Protein AF-A0A9N9NX84-F1 (afdb_monomer_lite)

pLDDT: mean 78.84, std 23.86, range [24.61, 98.38]

Radius of gyration: 27.68 Å; chains: 1; bounding box: 66×65×91 Å

Structure (mmCIF, N/CA/C/O backbone):
data_AF-A0A9N9NX84-F1
#
_entry.id   AF-A0A9N9NX84-F1
#
loop_
_atom_site.group_PDB
_atom_site.id
_atom_site.type_symbol
_atom_site.label_atom_id
_atom_site.label_alt_id
_atom_site.label_comp_id
_atom_site.label_asym_id
_atom_site.label_entity_id
_atom_site.label_seq_id
_atom_site.pdbx_PDB_ins_code
_atom_site.Cartn_x
_atom_site.Cartn_y
_atom_site.Cartn_z
_atom_site.occupancy
_atom_site.B_iso_or_equiv
_atom_site.auth_seq_id
_atom_site.auth_comp_id
_atom_site.auth_asym_id
_atom_site.auth_atom_id
_atom_site.pdbx_PDB_model_num
ATOM 1 N N . ALA A 1 1 ? 20.056 -9.128 -6.557 1.00 86.44 1 ALA A N 1
ATOM 2 C CA . ALA A 1 1 ? 18.909 -9.216 -7.488 1.00 86.44 1 ALA A CA 1
ATOM 3 C C . ALA A 1 1 ? 18.745 -10.614 -8.093 1.00 86.44 1 ALA A C 1
ATOM 5 O O . ALA A 1 1 ? 17.768 -11.266 -7.761 1.00 86.44 1 ALA A O 1
ATOM 6 N N . ALA A 1 2 ? 19.692 -11.119 -8.899 1.00 92.56 2 ALA A N 1
ATOM 7 C CA . ALA A 1 2 ? 19.550 -12.409 -9.598 1.00 92.56 2 ALA A CA 1
ATOM 8 C C . ALA A 1 2 ? 19.193 -13.601 -8.683 1.00 92.56 2 ALA A C 1
ATOM 10 O O . ALA A 1 2 ? 18.256 -14.333 -8.976 1.00 92.56 2 ALA A O 1
ATOM 11 N N . PHE A 1 3 ? 19.868 -13.748 -7.535 1.00 92.56 3 PHE A N 1
ATOM 12 C CA . PHE A 1 3 ? 19.561 -14.810 -6.566 1.00 92.56 3 PHE A CA 1
ATOM 13 C C . PHE A 1 3 ? 18.139 -14.709 -5.985 1.00 92.56 3 PHE A C 1
ATOM 15 O O . PHE A 1 3 ? 17.444 -15.715 -5.911 1.00 92.56 3 PHE A O 1
ATOM 22 N N . ARG A 1 4 ? 17.674 -13.497 -5.627 1.00 89.44 4 ARG A N 1
ATOM 23 C CA . ARG A 1 4 ? 16.287 -13.269 -5.171 1.00 89.44 4 ARG A CA 1
ATOM 24 C C . ARG A 1 4 ? 15.291 -13.608 -6.281 1.00 89.44 4 ARG A C 1
ATOM 26 O O . ARG A 1 4 ? 14.306 -14.276 -6.012 1.00 89.44 4 ARG A O 1
ATOM 33 N N . GLY A 1 5 ? 15.579 -13.217 -7.524 1.00 91.19 5 GLY A N 1
ATOM 34 C CA . GLY A 1 5 ? 14.756 -13.575 -8.682 1.00 91.19 5 GLY A CA 1
ATOM 35 C C . GLY A 1 5 ? 14.657 -15.088 -8.899 1.00 91.19 5 GLY A C 1
ATOM 36 O O . GLY A 1 5 ? 13.569 -15.600 -9.136 1.00 91.19 5 GLY A O 1
ATOM 37 N N . ALA A 1 6 ? 15.767 -15.817 -8.748 1.00 92.88 6 ALA A N 1
ATOM 38 C CA . ALA A 1 6 ? 15.764 -17.278 -8.796 1.00 92.88 6 ALA A CA 1
ATOM 39 C C . ALA A 1 6 ? 14.965 -17.894 -7.635 1.00 92.88 6 ALA A C 1
ATOM 41 O O . ALA A 1 6 ? 14.232 -18.846 -7.862 1.00 92.88 6 ALA A O 1
ATOM 42 N N . ALA A 1 7 ? 15.056 -17.327 -6.425 1.00 90.12 7 ALA A N 1
ATOM 43 C CA . ALA A 1 7 ? 14.296 -17.781 -5.257 1.00 90.12 7 ALA A CA 1
ATOM 44 C C . ALA A 1 7 ? 12.776 -17.575 -5.393 1.00 90.12 7 ALA A C 1
ATOM 46 O O . ALA A 1 7 ? 12.007 -18.381 -4.884 1.00 90.12 7 ALA A O 1
ATOM 47 N N . LEU A 1 8 ? 12.342 -16.515 -6.083 1.00 88.75 8 LEU A N 1
ATOM 48 C CA . LEU A 1 8 ? 10.926 -16.243 -6.364 1.00 88.75 8 LEU A CA 1
ATOM 49 C C . LEU A 1 8 ? 10.366 -17.104 -7.511 1.00 88.75 8 LEU A C 1
ATOM 51 O O . LEU A 1 8 ? 9.153 -17.204 -7.676 1.00 88.75 8 LEU A O 1
ATOM 55 N N . SER A 1 9 ? 11.232 -17.705 -8.329 1.00 91.81 9 SER A N 1
ATOM 56 C CA . SER A 1 9 ? 10.828 -18.524 -9.469 1.00 91.81 9 SER A CA 1
ATOM 57 C C . SER A 1 9 ? 10.602 -19.976 -9.060 1.00 91.81 9 SER A C 1
ATOM 59 O O . SER A 1 9 ? 11.475 -20.615 -8.483 1.00 91.81 9 SER A O 1
ATOM 61 N N . HIS A 1 10 ? 9.475 -20.555 -9.477 1.00 91.62 10 HIS A N 1
ATOM 62 C CA . HIS A 1 10 ? 9.193 -21.982 -9.278 1.00 91.62 10 HIS A CA 1
ATOM 63 C C . HIS A 1 10 ? 10.080 -22.924 -10.117 1.00 91.62 10 HIS A C 1
ATOM 65 O O . HIS A 1 10 ? 10.003 -24.138 -9.955 1.00 91.62 10 HIS A O 1
ATOM 71 N N . GLN A 1 11 ? 10.911 -22.395 -11.024 1.00 94.88 11 GLN A N 1
ATOM 72 C CA . GLN A 1 11 ? 11.761 -23.196 -11.917 1.00 94.88 11 GLN A CA 1
ATOM 73 C C . GLN A 1 11 ? 13.140 -23.526 -11.328 1.00 94.88 11 GLN A C 1
ATOM 75 O O . GLN A 1 11 ? 13.829 -24.402 -11.845 1.00 94.88 11 GLN A O 1
ATOM 80 N N . PHE A 1 12 ? 13.563 -22.838 -10.265 1.00 93.75 12 PHE A N 1
ATOM 81 C CA . PHE A 1 12 ? 14.883 -23.018 -9.667 1.00 93.75 12 PHE A CA 1
ATOM 82 C C . PHE A 1 12 ? 14.758 -23.437 -8.204 1.00 93.75 12 PHE A C 1
ATOM 84 O O . PHE A 1 12 ? 13.954 -22.894 -7.454 1.00 93.75 12 PHE A O 1
ATOM 91 N N . LYS A 1 13 ? 15.608 -24.372 -7.771 1.00 93.25 13 LYS A N 1
ATOM 92 C CA . LYS A 1 13 ? 15.788 -24.692 -6.353 1.00 93.25 13 LYS A CA 1
ATOM 93 C C . LYS A 1 13 ? 17.103 -24.087 -5.883 1.00 93.25 13 LYS A C 1
ATOM 95 O O . LYS A 1 13 ? 18.174 -24.560 -6.253 1.00 93.25 13 LYS A O 1
ATOM 100 N N . VAL A 1 14 ? 17.019 -23.032 -5.082 1.00 93.25 14 VAL A N 1
ATOM 101 C CA . VAL A 1 14 ? 18.180 -22.355 -4.489 1.00 93.25 14 VAL A CA 1
ATOM 102 C C . VAL A 1 14 ? 18.234 -22.606 -2.986 1.00 93.25 14 VAL A C 1
ATOM 104 O O . VAL A 1 14 ? 17.255 -23.035 -2.378 1.00 93.25 14 VAL A O 1
ATOM 107 N N . LYS A 1 15 ? 19.392 -22.353 -2.371 1.00 93.38 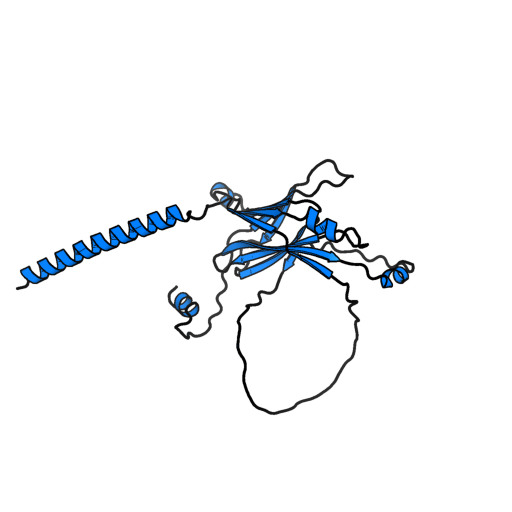15 LYS A N 1
ATOM 108 C CA . LYS A 1 15 ? 19.514 -22.387 -0.910 1.00 93.38 15 LYS A CA 1
ATOM 109 C C . LYS A 1 15 ? 18.615 -21.308 -0.300 1.00 93.38 15 LYS A C 1
ATOM 111 O O . LYS A 1 15 ? 18.643 -20.168 -0.750 1.00 93.38 15 LYS A O 1
ATOM 116 N N . GLU A 1 16 ? 17.853 -21.649 0.731 1.00 87.31 16 GLU A N 1
ATOM 117 C CA . GLU A 1 16 ? 17.013 -20.667 1.413 1.00 87.31 16 GLU A CA 1
ATOM 118 C C . GLU A 1 16 ? 17.891 -19.647 2.154 1.00 87.31 16 GLU A C 1
ATOM 120 O O . GLU A 1 16 ? 18.744 -20.009 2.969 1.00 87.31 16 GLU A O 1
ATOM 125 N N . ILE A 1 17 ? 17.696 -18.365 1.845 1.00 88.31 17 ILE A N 1
ATOM 126 C CA . ILE A 1 17 ? 18.322 -17.243 2.545 1.00 88.31 17 ILE A CA 1
ATOM 127 C C . ILE A 1 17 ? 17.199 -16.301 2.967 1.00 88.31 17 ILE A C 1
ATOM 129 O O . ILE A 1 17 ? 16.499 -15.748 2.119 1.00 88.31 17 ILE A O 1
ATOM 133 N N . LYS A 1 18 ? 17.042 -16.112 4.279 1.00 84.81 18 LYS A N 1
ATOM 134 C CA . LYS A 1 18 ? 16.064 -15.181 4.847 1.00 84.81 18 LYS A CA 1
ATOM 135 C C . LYS A 1 18 ? 16.678 -13.789 4.892 1.00 84.81 18 LYS A C 1
ATOM 137 O O . LYS A 1 18 ? 17.594 -13.541 5.671 1.00 84.81 18 LYS A O 1
ATOM 142 N N . ILE A 1 19 ? 16.186 -12.903 4.035 1.00 84.69 19 ILE A N 1
ATOM 143 C CA . ILE A 1 19 ? 16.549 -11.485 4.002 1.00 84.69 19 ILE A CA 1
ATOM 144 C C . ILE A 1 19 ? 15.297 -10.718 4.408 1.00 84.69 19 ILE A C 1
ATOM 146 O O . ILE A 1 19 ? 14.228 -10.991 3.873 1.00 84.69 19 ILE A O 1
ATOM 150 N N . LYS A 1 20 ? 15.429 -9.787 5.354 1.00 87.06 20 LYS A N 1
ATOM 151 C CA . LYS A 1 20 ? 14.367 -8.846 5.712 1.00 87.06 20 LYS A CA 1
ATOM 152 C C . LYS A 1 20 ? 14.873 -7.435 5.494 1.00 87.06 20 LYS A C 1
ATOM 154 O O . LYS A 1 20 ? 15.959 -7.103 5.963 1.00 87.06 20 LYS A O 1
ATOM 159 N N . ASP A 1 21 ? 14.082 -6.650 4.782 1.00 94.00 21 ASP A N 1
ATOM 160 C CA . ASP A 1 21 ? 14.328 -5.228 4.577 1.00 94.00 21 ASP A CA 1
ATOM 161 C C . ASP A 1 21 ? 13.554 -4.387 5.609 1.00 94.00 21 ASP A C 1
ATOM 163 O O . ASP A 1 21 ? 12.811 -4.922 6.443 1.00 94.00 21 ASP A O 1
ATOM 167 N N . ILE A 1 22 ? 13.719 -3.070 5.553 1.00 95.88 22 ILE A N 1
ATOM 168 C CA . ILE A 1 22 ? 13.084 -2.108 6.456 1.00 95.88 22 ILE A CA 1
ATOM 169 C C . ILE A 1 22 ? 12.448 -0.945 5.685 1.00 95.88 22 ILE A C 1
ATOM 171 O O . ILE A 1 22 ? 12.913 -0.563 4.615 1.00 95.88 22 ILE A O 1
ATOM 175 N N . THR A 1 23 ? 11.401 -0.336 6.247 1.00 94.75 23 THR A N 1
ATOM 176 C CA . THR A 1 23 ? 10.906 0.967 5.773 1.00 94.75 23 THR A CA 1
ATOM 177 C C . THR A 1 23 ? 11.739 2.096 6.384 1.00 94.75 23 THR A C 1
ATOM 179 O O . THR A 1 23 ? 11.874 2.144 7.606 1.00 94.75 23 THR A O 1
ATOM 182 N N . PRO A 1 24 ? 12.288 3.031 5.593 1.00 93.50 24 PRO A N 1
ATOM 183 C CA . PRO A 1 24 ? 13.130 4.103 6.120 1.00 93.50 24 PRO A CA 1
ATOM 184 C C . PRO A 1 24 ? 12.345 5.202 6.841 1.00 93.50 24 PRO A C 1
ATOM 186 O O . PRO A 1 24 ? 12.951 5.976 7.567 1.00 93.50 24 PRO A O 1
ATOM 189 N N . TYR A 1 25 ? 11.025 5.295 6.651 1.00 95.25 25 TYR A N 1
ATOM 190 C CA . TYR A 1 25 ? 10.204 6.373 7.208 1.00 95.25 25 TYR A CA 1
ATOM 191 C C . TYR A 1 25 ? 8.994 5.835 7.980 1.00 95.25 25 TYR A C 1
ATOM 193 O O . TYR A 1 25 ? 8.496 4.752 7.641 1.00 95.25 25 TYR A O 1
ATOM 201 N N . PRO A 1 26 ? 8.496 6.575 8.991 1.00 95.94 26 PRO A N 1
ATOM 202 C CA . PRO A 1 26 ? 7.302 6.189 9.723 1.00 95.94 26 PRO A CA 1
ATOM 203 C C . PRO A 1 26 ? 6.050 6.334 8.857 1.00 95.94 26 PRO A C 1
ATOM 205 O O . PRO A 1 26 ? 5.919 7.264 8.058 1.00 95.94 26 PRO A O 1
ATOM 208 N N . ILE A 1 27 ? 5.102 5.428 9.067 1.00 96.94 27 ILE A N 1
ATOM 209 C CA . ILE A 1 27 ? 3.798 5.424 8.407 1.00 96.94 27 ILE A CA 1
ATOM 210 C C . ILE A 1 27 ? 2.725 5.484 9.486 1.00 96.94 27 ILE A C 1
ATOM 212 O O . ILE A 1 27 ? 2.724 4.690 10.428 1.00 96.94 27 ILE A O 1
ATOM 216 N N . GLU A 1 28 ? 1.789 6.406 9.322 1.00 96.88 28 GLU A N 1
ATOM 217 C CA . GLU A 1 28 ? 0.707 6.691 10.251 1.00 96.88 28 GLU A CA 1
ATOM 218 C C . GLU A 1 28 ? -0.655 6.442 9.612 1.00 96.88 28 GLU A C 1
ATOM 220 O O . GLU A 1 28 ? -0.841 6.605 8.404 1.00 96.88 28 GLU A O 1
ATOM 225 N N . VAL A 1 29 ? -1.629 6.112 10.455 1.00 97.50 29 VAL A N 1
ATOM 226 C CA . VAL A 1 29 ? -3.049 6.146 10.117 1.00 97.50 29 VAL A CA 1
ATOM 227 C C . VAL A 1 29 ? -3.646 7.452 10.621 1.00 97.50 29 VAL A C 1
ATOM 229 O O . VAL A 1 29 ? -3.583 7.750 11.813 1.00 97.50 29 VAL A O 1
ATOM 232 N N . SER A 1 30 ? -4.257 8.206 9.714 1.00 96.88 30 SER A N 1
ATOM 233 C CA . SER A 1 30 ? -4.972 9.451 9.976 1.00 96.88 30 SER A CA 1
ATOM 234 C C . SER A 1 30 ? -6.463 9.231 9.753 1.00 96.88 30 SER A C 1
ATOM 236 O O . SER A 1 30 ? -6.871 8.935 8.632 1.00 96.88 30 SER A O 1
ATOM 238 N N . TYR A 1 31 ? -7.288 9.375 10.786 1.00 95.62 31 TYR A N 1
ATOM 239 C CA . TYR A 1 31 ? -8.738 9.188 10.675 1.00 95.62 31 TYR A CA 1
ATOM 240 C C . TYR A 1 31 ? -9.506 10.130 11.595 1.00 95.62 31 TYR A C 1
ATOM 242 O O . TYR A 1 31 ? -8.993 10.609 12.608 1.00 95.62 31 TYR A O 1
ATOM 250 N N . VAL A 1 32 ? -10.751 10.400 11.226 1.00 93.62 32 VAL A N 1
ATOM 251 C CA . VAL A 1 32 ? -11.656 11.262 11.981 1.00 93.62 32 VAL A CA 1
ATOM 252 C C . VAL A 1 32 ? -12.545 10.388 12.858 1.00 93.62 32 VAL A C 1
ATOM 254 O O . VAL A 1 32 ? -13.154 9.452 12.350 1.00 93.62 32 VAL A O 1
ATOM 257 N N . SER A 1 33 ? -12.626 10.668 14.160 1.00 88.00 33 SER A N 1
ATOM 258 C CA . SER A 1 33 ? -13.535 9.936 15.043 1.00 88.00 33 SER A CA 1
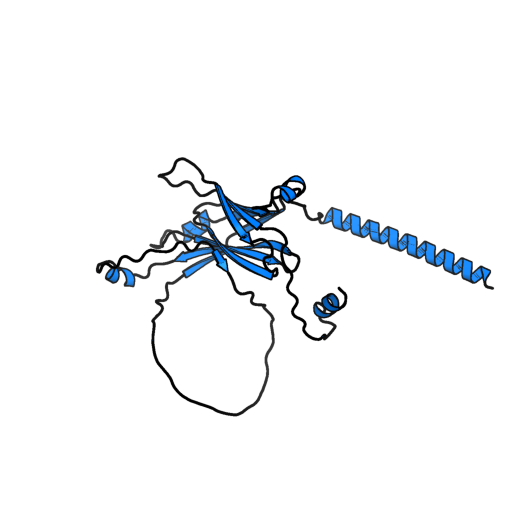ATOM 259 C C . SER A 1 33 ? -14.988 10.288 14.781 1.00 88.00 33 SER A C 1
ATOM 261 O O . SER A 1 33 ? -15.316 11.437 14.488 1.00 88.00 33 SER A O 1
ATOM 263 N N . GLU A 1 34 ? -15.859 9.311 14.998 1.00 81.81 34 GLU A N 1
ATOM 264 C CA . GLU A 1 34 ? -17.299 9.532 15.014 1.00 81.81 34 GLU A CA 1
ATOM 265 C C . GLU A 1 34 ? -17.694 10.498 16.153 1.00 81.81 34 GLU A C 1
ATOM 267 O O . GLU A 1 34 ? -17.157 10.378 17.266 1.00 81.81 34 GLU A O 1
ATOM 272 N N . PRO A 1 35 ? -18.591 11.469 15.897 1.00 73.88 35 PRO A N 1
ATOM 273 C CA . PRO A 1 35 ? -19.049 12.404 16.915 1.00 73.88 35 PRO A CA 1
ATOM 274 C C . PRO A 1 35 ? -19.782 11.641 18.017 1.00 73.88 35 PRO A C 1
ATOM 276 O O . PRO A 1 35 ? -20.691 10.852 17.758 1.00 73.88 35 PRO A O 1
ATOM 279 N N . LYS A 1 36 ? -19.386 11.869 19.270 1.00 70.69 36 LYS A N 1
ATOM 280 C CA . LYS A 1 36 ? -20.150 11.387 20.423 1.00 70.69 36 LYS A CA 1
ATOM 281 C C . LYS A 1 36 ? -21.204 12.428 20.763 1.00 70.69 36 LYS A C 1
ATOM 283 O O . LYS A 1 36 ? -20.902 13.613 20.751 1.00 70.69 36 LYS A O 1
ATOM 288 N N . GLU A 1 37 ? -22.387 11.983 21.181 1.00 61.66 37 GLU A N 1
ATOM 289 C CA . GLU A 1 37 ? -23.500 12.843 21.628 1.00 61.66 37 GLU A CA 1
ATOM 290 C C . GLU A 1 37 ? -23.122 13.853 22.737 1.00 61.66 37 GLU A C 1
ATOM 292 O O . GLU A 1 37 ? -23.901 14.745 23.051 1.00 61.66 37 GLU A O 1
ATOM 297 N N . SER A 1 38 ? -21.943 13.710 23.352 1.00 58.84 38 SER A N 1
ATOM 298 C CA . SER A 1 38 ? -21.464 14.499 24.493 1.00 58.84 38 SER A CA 1
ATOM 299 C C . SER A 1 38 ? -20.275 15.425 24.186 1.00 58.84 38 SER A C 1
ATOM 301 O O . SER A 1 38 ? -19.842 16.133 25.091 1.00 58.84 38 SER A O 1
ATOM 303 N N . GLU A 1 39 ? -19.702 15.401 22.976 1.00 59.94 39 GLU A N 1
ATOM 304 C CA . GLU A 1 39 ? -18.504 16.183 22.619 1.00 59.94 39 GLU A CA 1
ATOM 305 C C . GLU A 1 39 ? -18.757 17.048 21.373 1.00 59.94 39 GLU A C 1
ATOM 307 O O . GLU A 1 39 ? -19.231 16.559 20.347 1.00 59.94 39 GLU A O 1
ATOM 312 N N . ASP A 1 40 ? -18.403 18.336 21.454 1.00 50.91 40 ASP A N 1
ATOM 313 C CA . ASP A 1 40 ? -18.455 19.265 20.324 1.00 50.91 40 ASP A CA 1
ATOM 314 C C . ASP A 1 40 ? -17.348 18.937 19.310 1.00 50.91 40 ASP A C 1
ATOM 316 O O . ASP A 1 40 ? -16.197 19.363 19.432 1.00 50.91 40 ASP A O 1
ATOM 320 N N . GLY A 1 41 ? -17.721 18.190 18.273 1.00 65.19 41 GLY A N 1
ATOM 321 C CA . GLY A 1 41 ? -16.969 18.088 17.027 1.00 65.19 41 GLY A CA 1
ATOM 322 C C . GLY A 1 41 ? -16.172 16.801 16.813 1.00 65.19 41 GLY A C 1
ATOM 323 O O . GLY A 1 41 ? -15.904 15.998 17.704 1.00 65.19 41 GLY A O 1
ATOM 324 N N . ASN A 1 42 ? -15.786 16.617 15.554 1.00 77.75 42 ASN A N 1
ATOM 325 C CA . ASN A 1 42 ? -15.031 15.470 15.078 1.00 77.75 42 ASN A CA 1
ATOM 326 C C . ASN A 1 42 ? -13.534 15.636 15.396 1.00 77.75 42 ASN A C 1
ATOM 328 O O . ASN A 1 42 ? -12.903 16.588 14.931 1.00 77.75 42 ASN A O 1
ATOM 332 N N . LYS A 1 43 ? -12.934 14.700 16.142 1.00 88.44 43 LYS A N 1
ATOM 333 C CA . LYS A 1 43 ? -11.501 14.731 16.469 1.00 88.44 43 LYS A CA 1
ATOM 334 C C . LYS A 1 43 ? -10.681 13.962 15.434 1.00 88.44 43 LYS A C 1
ATOM 336 O O . LYS A 1 43 ? -10.987 12.819 15.105 1.00 88.44 43 LYS A O 1
ATOM 341 N N . LEU A 1 44 ? -9.606 14.579 14.945 1.00 91.81 44 LEU A N 1
ATOM 342 C CA . LEU A 1 44 ? -8.633 13.925 14.071 1.00 91.81 44 LEU A CA 1
ATOM 343 C C . LEU A 1 44 ? -7.606 13.154 14.909 1.00 91.81 44 LEU A C 1
ATOM 345 O O . LEU A 1 44 ? -6.974 13.717 15.805 1.00 91.81 44 LEU A O 1
ATOM 349 N N . TYR A 1 45 ? -7.422 11.876 14.595 1.00 93.69 45 TYR A N 1
ATOM 350 C CA . TYR A 1 45 ? -6.434 10.999 15.210 1.00 93.69 45 TYR A CA 1
ATOM 351 C C . TYR A 1 45 ? -5.340 10.662 14.205 1.00 93.69 45 TYR A C 1
ATOM 353 O O . TYR A 1 45 ? -5.636 10.257 13.085 1.00 93.69 45 TYR A O 1
ATOM 361 N N . ASN A 1 46 ? -4.085 10.794 14.635 1.00 95.62 46 ASN A N 1
ATOM 362 C CA . ASN A 1 46 ? -2.909 10.319 13.912 1.00 95.62 46 ASN A CA 1
ATOM 363 C C . ASN A 1 46 ? -2.224 9.271 14.785 1.00 95.62 46 ASN A C 1
ATOM 365 O O . ASN A 1 46 ? -1.858 9.561 15.925 1.00 95.62 46 ASN A O 1
ATOM 369 N N . ILE A 1 47 ? -2.113 8.047 14.282 1.00 95.62 47 ILE A N 1
ATOM 370 C CA . ILE A 1 47 ? -1.566 6.915 15.026 1.00 95.62 47 ILE A CA 1
ATOM 371 C C . ILE A 1 47 ? -0.442 6.301 14.205 1.00 95.62 47 ILE A C 1
ATOM 373 O O . ILE A 1 47 ? -0.671 5.854 13.083 1.00 95.62 47 ILE A O 1
ATOM 377 N N . ILE A 1 48 ? 0.766 6.254 14.769 1.00 95.88 48 ILE A N 1
ATOM 378 C CA . ILE A 1 48 ? 1.910 5.616 14.115 1.00 95.88 48 ILE A CA 1
ATOM 379 C C . ILE A 1 48 ? 1.640 4.115 14.009 1.00 95.88 48 ILE A C 1
ATOM 381 O O . ILE A 1 48 ? 1.466 3.417 15.009 1.00 95.88 48 ILE A O 1
ATOM 385 N N . LEU A 1 49 ? 1.600 3.628 12.774 1.00 95.56 49 LEU A N 1
ATOM 386 C CA . LEU A 1 49 ? 1.370 2.232 12.452 1.00 95.56 49 LEU A CA 1
ATOM 387 C C . LEU A 1 49 ? 2.707 1.502 12.346 1.00 95.56 49 LEU A C 1
ATOM 389 O O . LEU A 1 49 ? 2.951 0.540 13.072 1.00 95.56 49 LEU A O 1
ATOM 393 N N . PHE A 1 50 ? 3.599 2.000 11.494 1.00 95.88 50 PHE A N 1
ATOM 394 C CA . PHE A 1 50 ? 4.959 1.499 11.335 1.00 95.88 50 PHE A CA 1
ATOM 395 C C . PHE A 1 50 ? 5.930 2.605 11.744 1.00 95.88 50 PHE A C 1
ATOM 397 O O . PHE A 1 50 ? 5.855 3.714 11.224 1.00 95.88 50 PHE A O 1
ATOM 404 N N . ASN A 1 51 ? 6.821 2.311 12.689 1.00 95.56 51 ASN A N 1
ATOM 405 C CA . ASN A 1 51 ? 7.886 3.231 13.083 1.00 95.56 51 ASN A CA 1
ATOM 406 C C . ASN A 1 51 ? 8.950 3.324 11.981 1.00 95.56 51 ASN A C 1
ATOM 408 O O . ASN A 1 51 ? 9.027 2.453 11.107 1.00 95.56 51 ASN A O 1
ATOM 412 N N . GLU A 1 52 ? 9.813 4.333 12.072 1.00 94.38 52 GLU A N 1
ATOM 413 C CA . GLU A 1 52 ? 11.055 4.383 11.298 1.00 94.38 52 GLU A CA 1
ATOM 414 C C . GLU A 1 52 ? 11.834 3.064 11.454 1.00 94.38 52 GLU A C 1
ATOM 416 O O . GLU A 1 52 ? 11.906 2.501 12.550 1.00 94.38 52 GLU A O 1
ATOM 421 N N . TYR A 1 53 ? 12.370 2.543 10.351 1.00 95.19 53 TYR A N 1
ATOM 422 C CA . TYR A 1 53 ? 13.117 1.280 10.286 1.00 95.19 53 TYR A CA 1
ATOM 423 C C . TYR A 1 53 ? 12.326 0.021 10.670 1.00 95.19 53 TYR A C 1
ATOM 425 O O . TYR A 1 53 ? 12.915 -1.014 10.988 1.00 95.19 53 TYR A O 1
ATOM 433 N N . SER A 1 54 ? 10.990 0.062 10.612 1.00 95.06 54 SER A N 1
ATOM 434 C CA . SER A 1 54 ? 10.176 -1.148 10.795 1.00 95.06 54 SER A CA 1
ATOM 435 C C . SER A 1 54 ? 10.466 -2.172 9.698 1.00 95.06 54 SER A C 1
ATOM 437 O O . SER A 1 54 ? 10.600 -1.813 8.531 1.00 95.06 54 SER A O 1
ATOM 439 N N . ALA A 1 55 ? 10.507 -3.455 10.055 1.00 95.19 55 ALA A N 1
ATOM 440 C CA . ALA A 1 55 ? 10.685 -4.522 9.076 1.00 95.19 55 ALA A CA 1
ATOM 441 C C . ALA A 1 55 ? 9.522 -4.562 8.069 1.00 95.19 55 ALA A C 1
ATOM 443 O O . ALA A 1 55 ? 8.346 -4.472 8.453 1.00 95.19 55 ALA A O 1
ATOM 444 N N . VAL A 1 56 ? 9.857 -4.741 6.790 1.00 94.81 56 VAL A N 1
ATOM 445 C CA . VAL A 1 56 ? 8.872 -5.036 5.739 1.00 94.81 56 VAL A CA 1
ATOM 446 C C . VAL A 1 56 ? 8.256 -6.427 5.943 1.00 94.81 56 VAL A C 1
ATOM 448 O O . VAL A 1 56 ? 8.677 -7.179 6.824 1.00 94.81 56 VAL A O 1
ATOM 451 N N . GLU A 1 57 ? 7.230 -6.764 5.158 1.00 94.19 57 GLU A N 1
ATOM 452 C CA . GLU A 1 57 ? 6.435 -8.000 5.317 1.00 94.19 57 GLU A CA 1
ATOM 453 C C . GLU A 1 57 ? 5.711 -8.106 6.671 1.00 94.19 57 GLU A C 1
ATOM 455 O O . GLU A 1 57 ? 5.478 -9.193 7.203 1.00 94.19 57 GLU A O 1
ATOM 460 N N . SER A 1 58 ? 5.326 -6.970 7.247 1.00 94.75 58 SER A N 1
ATOM 461 C CA . SER A 1 58 ? 4.631 -6.907 8.531 1.00 94.75 58 SER A CA 1
ATOM 462 C C . SER A 1 58 ? 3.148 -6.568 8.361 1.00 94.75 58 SER A C 1
ATOM 464 O O . SER A 1 58 ? 2.735 -5.876 7.427 1.00 94.75 58 SER A O 1
ATOM 466 N N . ARG A 1 59 ? 2.312 -7.089 9.267 1.00 95.62 59 ARG A N 1
ATOM 467 C CA . ARG A 1 59 ? 0.868 -6.822 9.310 1.00 95.62 59 ARG A CA 1
ATOM 468 C C . ARG A 1 59 ? 0.466 -6.295 10.679 1.00 95.62 59 ARG A C 1
ATOM 470 O O . ARG A 1 59 ? 0.912 -6.805 11.708 1.00 95.62 59 ARG A O 1
ATOM 477 N N . LYS A 1 60 ? -0.423 -5.308 10.685 1.00 95.56 60 LYS A N 1
ATOM 478 C CA . LYS A 1 60 ? -1.001 -4.725 11.893 1.00 95.56 60 LYS A CA 1
ATOM 479 C C . LYS A 1 60 ? -2.511 -4.695 11.793 1.00 95.56 60 LYS A C 1
ATOM 481 O O . LYS A 1 60 ? -3.065 -4.303 10.773 1.00 95.56 60 LYS A O 1
ATOM 486 N N . LEU A 1 61 ? -3.163 -5.111 12.867 1.00 96.31 61 LEU A N 1
ATOM 487 C CA . LEU A 1 61 ? -4.607 -5.076 13.001 1.00 96.31 61 LEU A CA 1
ATOM 488 C C . LEU A 1 61 ? -4.989 -3.830 13.787 1.00 96.31 61 LEU A C 1
ATOM 490 O O . LEU A 1 61 ? -4.640 -3.704 14.965 1.00 96.31 61 LEU A O 1
ATOM 494 N N . MET A 1 62 ? -5.711 -2.926 13.136 1.00 95.06 62 MET A N 1
ATOM 495 C CA . MET A 1 62 ? -6.214 -1.701 13.745 1.00 95.06 62 MET A CA 1
ATOM 496 C C . MET A 1 62 ? -7.717 -1.820 13.977 1.00 95.06 62 MET A C 1
ATOM 498 O O . MET A 1 62 ? -8.440 -2.323 13.121 1.00 95.06 62 MET A O 1
ATOM 502 N N . SER A 1 63 ? -8.189 -1.391 15.148 1.00 94.56 63 SER A N 1
ATOM 503 C CA . SER A 1 63 ? -9.612 -1.444 15.504 1.00 94.56 63 SER A CA 1
ATOM 504 C C . SER A 1 63 ? -10.214 -0.044 15.554 1.00 94.56 63 SER A C 1
ATOM 506 O O . SER A 1 63 ? -9.775 0.797 16.334 1.00 94.56 63 SER A O 1
ATOM 508 N N . PHE A 1 64 ? -11.262 0.181 14.772 1.00 93.00 64 PHE A N 1
ATOM 509 C CA . PHE A 1 64 ? -12.020 1.422 14.707 1.00 93.00 64 PHE A CA 1
ATOM 510 C C . PHE A 1 64 ? -13.365 1.252 15.417 1.00 93.00 64 PHE A C 1
ATOM 512 O O . PHE A 1 64 ? -14.073 0.259 15.233 1.00 93.00 64 PHE A O 1
ATOM 519 N N . LYS A 1 65 ? -13.716 2.236 16.247 1.00 89.69 65 LYS A N 1
ATOM 520 C CA . LYS A 1 65 ? -15.007 2.321 16.941 1.00 89.69 65 LYS A CA 1
ATOM 521 C C . LYS A 1 65 ? -15.913 3.257 16.136 1.00 89.69 65 LYS A C 1
ATOM 523 O O . LYS A 1 65 ? -16.059 4.412 16.513 1.00 89.69 65 LYS A O 1
ATOM 528 N N . HIS A 1 66 ? -16.417 2.762 15.009 1.00 89.50 66 HIS A N 1
ATOM 529 C CA . HIS A 1 66 ? -17.328 3.480 14.115 1.00 89.50 66 HIS A CA 1
ATOM 530 C C . HIS A 1 66 ? -18.636 2.704 13.954 1.00 89.50 66 HIS A C 1
ATOM 532 O O . HIS A 1 66 ? -18.627 1.471 13.944 1.00 89.50 66 HIS A O 1
ATOM 538 N N . THR A 1 67 ? -19.740 3.433 13.811 1.00 87.75 67 THR A N 1
ATOM 539 C CA . THR A 1 67 ? -21.076 2.902 13.508 1.00 87.75 67 THR A CA 1
ATOM 540 C C . THR A 1 67 ? -21.557 3.263 12.103 1.00 87.75 67 THR A C 1
ATOM 542 O O . THR A 1 67 ? -22.471 2.633 11.578 1.00 87.75 67 THR A O 1
ATOM 545 N N . SER A 1 68 ? -20.902 4.227 11.460 1.00 90.31 68 SER A N 1
ATOM 546 C CA . SER A 1 68 ? -21.173 4.672 10.094 1.00 90.31 68 SER A CA 1
ATOM 547 C C . SER A 1 68 ? -19.962 4.487 9.178 1.00 90.31 68 SER A C 1
ATOM 549 O O . SER A 1 68 ? -18.822 4.389 9.641 1.00 90.31 68 SER A O 1
ATOM 551 N N . ASP A 1 69 ? -20.221 4.412 7.870 1.00 94.19 69 ASP A N 1
ATOM 552 C CA . ASP A 1 69 ? -19.188 4.338 6.834 1.00 94.19 69 ASP A CA 1
ATOM 553 C C . ASP A 1 69 ? -18.163 5.462 7.025 1.00 94.19 69 ASP A C 1
ATOM 555 O O . ASP A 1 69 ? -18.511 6.618 7.278 1.00 94.19 69 ASP A O 1
ATOM 559 N N . PHE A 1 70 ? -16.883 5.122 6.921 1.00 95.06 70 PHE A N 1
ATOM 560 C CA . PHE A 1 70 ? -15.802 6.056 7.206 1.00 95.06 70 PHE A CA 1
ATOM 561 C C . PHE A 1 70 ? -14.599 5.798 6.311 1.00 95.06 70 PHE A C 1
ATOM 563 O O . PHE A 1 70 ? -14.483 4.774 5.633 1.00 95.06 70 PHE A O 1
ATOM 570 N N . ASN A 1 71 ? -13.682 6.755 6.317 1.00 96.75 71 ASN A N 1
ATOM 571 C CA . ASN A 1 71 ? -12.410 6.643 5.636 1.00 96.75 71 ASN A CA 1
ATOM 572 C C . ASN A 1 71 ? -11.251 6.919 6.594 1.00 96.75 71 ASN A C 1
ATOM 574 O O . ASN A 1 71 ? -11.394 7.566 7.633 1.00 96.75 71 ASN A O 1
ATOM 578 N N . PHE A 1 72 ? -10.090 6.395 6.233 1.00 97.31 72 PHE A N 1
ATOM 579 C CA . PHE A 1 72 ? -8.831 6.726 6.877 1.00 97.31 72 PHE A CA 1
ATOM 580 C C . PHE A 1 72 ? -7.729 6.821 5.829 1.00 97.31 72 PHE A C 1
ATOM 582 O O . PHE A 1 72 ? -7.775 6.165 4.786 1.00 97.31 72 PHE A O 1
ATOM 589 N N . THR A 1 73 ? -6.721 7.627 6.123 1.00 97.81 73 THR A N 1
ATOM 590 C CA . THR A 1 73 ? -5.577 7.855 5.244 1.00 97.81 73 THR A CA 1
ATOM 591 C C . THR A 1 73 ? -4.343 7.212 5.852 1.00 97.81 73 THR A C 1
ATOM 593 O O . THR A 1 73 ? -4.023 7.463 7.014 1.00 97.81 73 THR A O 1
ATOM 596 N N . LEU A 1 74 ? -3.631 6.404 5.069 1.00 97.31 74 LEU A N 1
ATOM 597 C CA . LEU A 1 74 ? -2.260 6.015 5.382 1.00 97.31 74 LEU A CA 1
ATOM 598 C C . LEU A 1 74 ? -1.328 7.070 4.803 1.00 97.31 74 LEU A C 1
ATOM 600 O O . LEU A 1 74 ? -1.394 7.364 3.608 1.00 97.31 74 LEU A O 1
ATOM 604 N N . LYS A 1 75 ? -0.466 7.636 5.641 1.00 96.44 75 LYS A N 1
ATOM 605 C CA . LYS A 1 75 ? 0.454 8.703 5.249 1.00 96.44 75 LYS A CA 1
ATOM 606 C C . LYS A 1 75 ? 1.803 8.539 5.924 1.00 96.44 75 LYS A C 1
ATOM 608 O O . LYS A 1 75 ? 1.898 7.931 6.987 1.00 96.44 75 LYS A O 1
ATOM 613 N N . TYR A 1 76 ? 2.836 9.121 5.339 1.00 95.88 76 TYR A N 1
ATOM 614 C CA . TYR A 1 76 ? 4.094 9.327 6.038 1.00 95.88 76 TYR A CA 1
ATOM 615 C C . TYR A 1 76 ? 3.917 10.410 7.100 1.00 95.88 76 TYR A C 1
ATOM 617 O O . TYR A 1 76 ? 3.354 11.476 6.832 1.00 95.88 76 TYR A O 1
ATOM 625 N N . GLY A 1 77 ? 4.403 10.140 8.305 1.00 92.00 77 GLY A N 1
ATOM 626 C CA . GLY A 1 77 ? 4.303 11.072 9.419 1.00 92.00 77 GLY A CA 1
ATOM 627 C C . GLY A 1 77 ? 5.480 10.947 10.373 1.00 92.00 77 GLY A C 1
ATOM 628 O O . GLY A 1 77 ? 6.396 10.167 10.124 1.00 92.00 77 GLY A O 1
ATOM 629 N N . ASN A 1 78 ? 5.495 11.796 11.400 1.00 91.69 78 ASN A N 1
ATOM 630 C CA . ASN A 1 78 ? 6.609 11.946 12.337 1.00 91.69 78 ASN A CA 1
ATOM 631 C C . ASN A 1 78 ? 7.985 12.057 11.640 1.00 91.69 78 ASN A C 1
ATOM 633 O O . ASN A 1 78 ? 8.976 11.464 12.066 1.00 91.69 78 ASN A O 1
ATOM 637 N N . LEU A 1 79 ? 8.026 12.775 10.513 1.00 92.38 79 LEU A N 1
ATOM 638 C CA . LEU A 1 79 ? 9.253 13.020 9.759 1.00 92.38 79 LEU A CA 1
ATOM 639 C C . LEU A 1 79 ? 10.094 14.078 10.479 1.00 92.38 79 LEU A C 1
ATOM 641 O O . LEU A 1 79 ? 9.554 15.023 11.049 1.00 92.38 79 LEU A O 1
ATOM 645 N N . SER A 1 80 ? 11.420 13.954 10.420 1.00 90.00 80 SER A N 1
ATOM 646 C CA . SER A 1 80 ? 12.306 15.017 10.904 1.00 90.00 80 SER A CA 1
ATOM 647 C C . SER A 1 80 ? 12.218 16.258 10.007 1.00 90.00 80 SER A C 1
ATOM 649 O O . SER A 1 80 ? 12.025 16.139 8.795 1.00 90.00 80 SER A O 1
ATOM 651 N N . GLU A 1 81 ? 12.427 17.450 10.574 1.00 89.56 81 GLU A N 1
ATOM 652 C CA . GLU A 1 81 ? 12.313 18.733 9.851 1.00 89.56 81 GLU A CA 1
ATOM 653 C C . GLU A 1 81 ? 13.156 18.777 8.562 1.00 89.56 81 GLU A C 1
ATOM 655 O O . GLU A 1 81 ? 12.719 19.275 7.522 1.00 89.56 81 GLU A O 1
ATOM 660 N N . ASN A 1 82 ? 14.362 18.199 8.611 1.00 88.50 82 ASN A N 1
ATOM 661 C CA . ASN A 1 82 ? 15.280 18.139 7.471 1.00 88.50 82 ASN A CA 1
ATOM 662 C C . ASN A 1 82 ? 14.729 17.296 6.312 1.00 88.50 82 ASN A C 1
ATOM 664 O O . ASN A 1 82 ? 14.969 17.609 5.146 1.00 88.50 82 ASN A O 1
ATOM 668 N N . VAL A 1 83 ? 14.011 16.220 6.636 1.00 89.06 83 VAL A N 1
ATOM 669 C CA . VAL A 1 83 ? 13.408 15.302 5.666 1.00 89.06 83 VAL A CA 1
ATOM 670 C C . VAL A 1 83 ? 12.113 15.897 5.122 1.00 89.06 83 VAL A C 1
ATOM 672 O O . VAL A 1 83 ? 11.887 15.893 3.913 1.00 89.06 83 VAL A O 1
ATOM 675 N N . GLU A 1 84 ? 11.296 16.471 6.002 1.00 89.69 84 GLU A N 1
ATOM 676 C CA . GLU A 1 84 ? 9.968 16.988 5.684 1.00 89.69 84 GLU A CA 1
ATOM 677 C C . GLU A 1 84 ? 9.982 18.039 4.566 1.00 89.69 84 GLU A C 1
ATOM 679 O O . GLU A 1 84 ? 9.113 18.021 3.693 1.00 89.69 84 GLU A O 1
ATOM 684 N N . LYS A 1 85 ? 11.003 18.905 4.534 1.00 87.94 85 LYS A N 1
ATOM 685 C CA . LYS A 1 85 ? 11.122 19.992 3.550 1.00 87.94 85 LYS A CA 1
ATOM 686 C C . LYS A 1 85 ? 11.141 19.519 2.088 1.00 87.94 85 LYS A C 1
ATOM 688 O O . LYS A 1 85 ? 10.656 20.241 1.222 1.00 87.94 85 LYS A O 1
ATOM 693 N N . ASN A 1 86 ? 11.691 18.335 1.809 1.00 87.62 86 ASN A N 1
ATOM 694 C CA . ASN A 1 86 ? 11.890 17.819 0.446 1.00 87.62 86 ASN A CA 1
ATOM 695 C C . ASN A 1 86 ? 11.232 16.446 0.220 1.00 87.62 86 ASN A C 1
ATOM 697 O O . ASN A 1 86 ? 11.580 15.746 -0.727 1.00 87.62 86 ASN A O 1
ATOM 701 N N . PHE A 1 87 ? 10.305 16.044 1.089 1.00 88.75 87 PHE A N 1
ATOM 702 C CA . PHE A 1 87 ? 9.769 14.683 1.096 1.00 88.75 87 PHE A CA 1
ATOM 703 C C . PHE A 1 87 ? 8.806 14.382 -0.06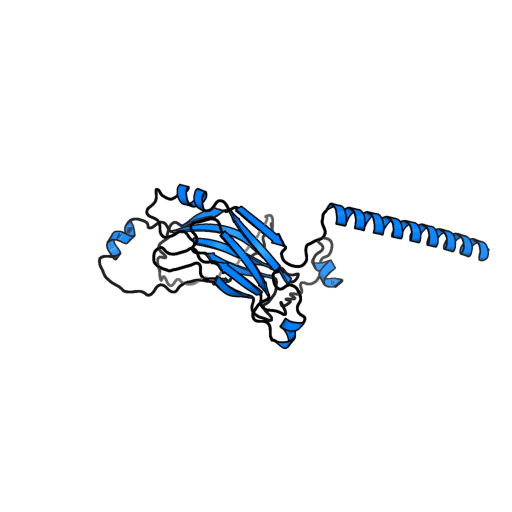6 1.00 88.75 87 PHE A C 1
ATOM 705 O O . PHE A 1 87 ? 8.707 13.246 -0.523 1.00 88.75 87 PHE A O 1
ATOM 712 N N . GLY A 1 88 ? 8.102 15.406 -0.559 1.00 89.44 88 GLY A N 1
ATOM 713 C CA . GLY A 1 88 ? 7.028 15.247 -1.540 1.00 89.44 88 GLY A CA 1
ATOM 714 C C . GLY A 1 88 ? 5.673 14.908 -0.894 1.00 89.44 88 GLY A C 1
ATOM 715 O O . GLY A 1 88 ? 5.446 15.254 0.270 1.00 89.44 88 GLY A O 1
ATOM 716 N N . PRO A 1 89 ? 4.738 14.287 -1.643 1.00 91.38 89 PRO A N 1
ATOM 717 C CA . PRO A 1 89 ? 3.417 13.923 -1.132 1.00 91.38 89 PRO A CA 1
ATOM 718 C C . PRO A 1 89 ? 3.510 12.966 0.061 1.00 91.38 89 PRO A C 1
ATOM 720 O O . PRO A 1 89 ? 4.152 11.920 -0.020 1.00 91.38 89 PRO A O 1
ATOM 723 N N . LYS A 1 90 ? 2.852 13.322 1.167 1.00 93.56 90 LYS A N 1
ATOM 724 C CA . LYS A 1 90 ? 2.854 12.510 2.394 1.00 93.56 90 LYS A CA 1
ATOM 725 C C . LYS A 1 90 ? 1.769 11.444 2.397 1.00 93.56 90 LYS A C 1
ATOM 727 O O . LYS A 1 90 ? 1.981 10.373 2.956 1.00 93.56 90 LYS A O 1
ATOM 732 N N . ASP A 1 91 ? 0.621 11.731 1.794 1.00 95.25 91 ASP A N 1
ATOM 733 C CA . ASP A 1 91 ? -0.483 10.782 1.727 1.00 95.25 91 ASP A CA 1
ATOM 734 C C . ASP A 1 91 ? -0.134 9.652 0.758 1.00 95.25 91 ASP A C 1
ATOM 736 O O . ASP A 1 91 ? 0.324 9.890 -0.359 1.00 95.25 91 ASP A O 1
ATOM 740 N N . ILE A 1 92 ? -0.333 8.412 1.201 1.00 95.44 92 ILE A N 1
ATOM 741 C CA . ILE A 1 92 ? 0.008 7.212 0.436 1.00 95.44 92 ILE A CA 1
ATOM 742 C C . ILE A 1 92 ? -1.271 6.662 -0.191 1.00 95.44 92 ILE A C 1
ATOM 744 O O . ILE A 1 92 ? -1.430 6.688 -1.414 1.00 95.44 92 ILE A O 1
ATOM 748 N N . ILE A 1 93 ? -2.215 6.239 0.654 1.00 96.44 93 ILE A N 1
ATOM 749 C CA . ILE A 1 93 ? -3.529 5.745 0.237 1.00 96.44 93 ILE A CA 1
ATOM 750 C C . ILE A 1 93 ? -4.638 6.261 1.150 1.00 96.44 93 ILE A C 1
ATOM 752 O O . ILE A 1 93 ? -4.433 6.476 2.343 1.00 96.44 93 ILE A O 1
ATOM 756 N N . ILE A 1 94 ? -5.836 6.381 0.592 1.00 97.50 94 ILE A N 1
ATOM 757 C CA . ILE A 1 94 ? -7.083 6.580 1.325 1.00 97.50 94 ILE A CA 1
ATOM 758 C C . ILE A 1 94 ? -7.864 5.272 1.242 1.00 97.50 94 ILE A C 1
ATOM 760 O O . ILE A 1 94 ? -8.121 4.759 0.157 1.00 97.50 94 ILE A O 1
ATOM 764 N N . SER A 1 95 ? -8.228 4.722 2.394 1.00 97.69 95 SER A N 1
ATOM 765 C CA . SER A 1 95 ? -9.069 3.532 2.503 1.00 97.69 95 SER A CA 1
ATOM 766 C C . SER A 1 95 ? -10.483 3.947 2.880 1.00 97.69 95 SER A C 1
ATOM 768 O O . SER A 1 95 ? -10.674 4.640 3.879 1.00 97.69 95 SER A O 1
ATOM 770 N N . LYS A 1 96 ? -11.466 3.534 2.082 1.00 97.62 96 LYS A N 1
ATOM 771 C CA . LYS A 1 96 ? -12.891 3.802 2.299 1.00 97.62 96 LYS A CA 1
ATOM 772 C C . LYS A 1 96 ? -13.571 2.501 2.691 1.00 97.62 96 LYS A C 1
ATOM 774 O O . LYS A 1 96 ? -13.476 1.512 1.966 1.00 97.62 96 LYS A O 1
ATOM 779 N N . ILE A 1 97 ? -14.237 2.506 3.839 1.00 96.69 97 ILE A N 1
ATOM 780 C CA . ILE A 1 97 ? -15.000 1.365 4.334 1.00 96.69 97 ILE A CA 1
ATOM 781 C C . ILE A 1 97 ? -16.476 1.677 4.155 1.00 96.69 97 ILE A C 1
ATOM 783 O O . ILE A 1 97 ? -16.960 2.674 4.693 1.00 96.69 97 ILE A O 1
ATOM 787 N N . THR A 1 98 ? -17.173 0.823 3.407 1.00 95.94 98 THR A N 1
ATOM 788 C CA . THR A 1 98 ? -18.593 1.005 3.087 1.00 95.94 98 THR A CA 1
ATOM 789 C C . THR A 1 98 ? -19.446 -0.200 3.475 1.00 95.94 98 THR A C 1
ATOM 791 O O . THR A 1 98 ? -18.955 -1.328 3.603 1.00 95.94 98 THR A O 1
ATOM 794 N N . GLY A 1 99 ? -20.743 0.043 3.684 1.00 91.12 99 GLY A N 1
ATOM 795 C CA . GLY A 1 99 ? -21.719 -0.985 4.064 1.00 91.12 99 GLY A CA 1
ATOM 796 C C . GLY A 1 99 ? -21.725 -1.329 5.558 1.00 91.12 99 GLY A C 1
ATOM 797 O O . GLY A 1 99 ? -22.268 -2.365 5.948 1.00 91.12 99 GLY A O 1
ATOM 798 N N . LEU A 1 100 ? -21.138 -0.480 6.407 1.00 90.94 100 LEU A N 1
ATOM 799 C CA . LEU A 1 100 ? -21.073 -0.692 7.851 1.00 90.94 100 LEU A CA 1
ATOM 800 C C . LEU A 1 100 ? -22.451 -0.559 8.504 1.00 90.94 100 LEU A C 1
ATOM 802 O O . LEU A 1 100 ? -22.828 -1.405 9.314 1.00 90.94 100 LEU A O 1
ATOM 806 N N . ALA A 1 101 ? -23.224 0.459 8.118 1.00 87.50 101 ALA A N 1
ATOM 807 C CA . ALA A 1 101 ? -24.553 0.697 8.680 1.00 87.50 101 ALA A CA 1
ATOM 808 C C . ALA A 1 101 ? -25.501 -0.494 8.443 1.00 87.50 101 ALA A C 1
ATOM 810 O O . ALA A 1 101 ? -26.201 -0.936 9.353 1.00 87.50 101 ALA A O 1
ATOM 811 N N . ASP A 1 102 ? -25.487 -1.066 7.238 1.00 87.69 102 ASP A N 1
ATOM 812 C CA . ASP A 1 102 ? -26.316 -2.229 6.905 1.00 87.69 102 ASP A CA 1
ATOM 813 C C . ASP A 1 102 ? -25.810 -3.514 7.567 1.00 87.69 102 ASP A C 1
ATOM 815 O O . ASP A 1 102 ? -26.609 -4.373 7.946 1.00 87.69 102 ASP A O 1
ATOM 819 N N . ALA A 1 103 ? -24.493 -3.646 7.746 1.00 86.69 103 ALA A N 1
ATOM 820 C CA . ALA A 1 103 ? -23.908 -4.759 8.482 1.00 86.69 103 ALA A CA 1
ATOM 821 C C . ALA A 1 103 ? -24.287 -4.727 9.971 1.00 86.69 103 ALA A C 1
ATOM 823 O O . ALA A 1 103 ? -24.551 -5.783 10.540 1.00 86.69 103 ALA A O 1
ATOM 824 N N . ILE A 1 104 ? -24.365 -3.543 10.588 1.00 85.75 104 ILE A N 1
ATOM 825 C CA . ILE A 1 104 ? -24.765 -3.379 11.994 1.00 85.75 104 ILE A CA 1
ATOM 826 C C . ILE A 1 104 ? -26.243 -3.725 12.199 1.00 85.75 104 ILE A C 1
ATOM 828 O O . ILE A 1 104 ? -26.552 -4.463 13.133 1.00 85.75 104 ILE A O 1
ATOM 832 N N . LYS A 1 105 ? -27.140 -3.295 11.300 1.00 85.31 105 LYS A N 1
ATOM 833 C CA . LYS A 1 105 ? -28.583 -3.613 11.373 1.00 85.31 105 LYS A CA 1
ATOM 834 C C . LYS A 1 105 ? -28.876 -5.108 11.455 1.00 85.31 105 LYS A C 1
ATOM 836 O O . LYS A 1 105 ? -29.815 -5.514 12.127 1.00 85.31 105 LYS A O 1
ATOM 841 N N . ARG A 1 106 ? -28.054 -5.951 10.818 1.00 81.81 106 ARG A N 1
ATOM 842 C CA . ARG A 1 106 ? -28.190 -7.421 10.887 1.00 81.81 106 ARG A CA 1
ATOM 843 C C . ARG A 1 106 ? -28.007 -7.989 12.297 1.00 81.81 106 ARG A C 1
ATOM 845 O O . ARG A 1 106 ? -28.339 -9.148 12.518 1.00 81.81 106 ARG A O 1
ATOM 852 N N . PHE A 1 107 ? -27.476 -7.195 13.224 1.00 73.62 107 PHE A N 1
ATOM 853 C CA . PHE A 1 107 ? -27.179 -7.594 14.594 1.00 73.62 107 PHE A CA 1
ATOM 854 C C . PHE A 1 107 ? -27.895 -6.757 15.659 1.00 73.62 107 PHE A C 1
ATOM 856 O O . PHE A 1 107 ? -27.707 -7.032 16.844 1.00 73.62 107 PHE A O 1
ATOM 863 N N . GLU A 1 108 ? -28.720 -5.775 15.272 1.00 67.88 108 GLU A N 1
ATOM 864 C CA . GLU A 1 108 ? -29.485 -4.933 16.211 1.00 67.88 108 GLU A CA 1
ATOM 865 C C . GLU A 1 108 ? -30.424 -5.757 17.114 1.00 67.88 108 GLU A C 1
ATOM 867 O O . GLU A 1 108 ? -30.664 -5.379 18.259 1.00 67.88 108 GLU A O 1
ATOM 872 N N . ASP A 1 109 ? -30.857 -6.938 16.660 1.00 61.91 109 ASP A N 1
ATOM 873 C CA . ASP A 1 109 ? -31.699 -7.866 17.428 1.00 61.91 109 ASP A CA 1
ATOM 874 C C . ASP A 1 109 ? -30.959 -8.586 18.575 1.00 61.91 109 ASP A C 1
ATOM 876 O O . ASP A 1 109 ? -31.575 -9.272 19.395 1.00 61.91 109 ASP A O 1
ATOM 880 N N . THR A 1 110 ? -29.629 -8.461 18.659 1.00 59.09 110 THR A N 1
ATOM 881 C CA . THR A 1 110 ? -28.815 -9.133 19.680 1.00 59.09 110 THR A CA 1
ATOM 882 C C . THR A 1 110 ? -28.264 -8.119 20.675 1.00 59.09 110 THR A C 1
ATOM 884 O O . THR A 1 110 ? -27.616 -7.153 20.284 1.00 59.09 110 THR A O 1
ATOM 887 N N . SER A 1 111 ? -28.457 -8.370 21.977 1.00 53.78 111 SER A N 1
ATOM 888 C CA . SER A 1 111 ? -27.875 -7.594 23.087 1.00 53.78 111 SER A CA 1
ATOM 889 C C . SER A 1 111 ? -26.340 -7.699 23.084 1.00 53.78 111 SER A C 1
ATOM 891 O O . SER A 1 111 ? -25.751 -8.451 23.862 1.00 53.78 111 SER A O 1
ATOM 893 N N . SER A 1 112 ? -25.700 -6.972 22.175 1.00 60.22 112 SER A N 1
ATOM 894 C CA . SER A 1 112 ? -24.279 -7.071 21.849 1.00 60.22 112 SER A CA 1
ATOM 895 C C . SER A 1 112 ? -23.487 -5.864 22.354 1.00 60.22 112 SER A C 1
ATOM 897 O O . SER A 1 112 ? -24.027 -4.771 22.523 1.00 60.22 112 SER A O 1
ATOM 899 N N . GLU A 1 113 ? -22.185 -6.049 22.596 1.00 68.81 113 GLU A N 1
ATOM 900 C CA . GLU A 1 113 ? -21.276 -4.922 22.842 1.00 68.81 113 GLU A CA 1
ATOM 901 C C . GLU A 1 113 ? -21.161 -4.011 21.601 1.00 68.81 113 GLU A C 1
ATOM 903 O O . GLU A 1 113 ? -21.514 -4.401 20.488 1.00 68.81 113 GLU A O 1
ATOM 908 N N . LYS A 1 114 ? -20.630 -2.791 21.785 1.00 73.81 114 LYS A N 1
ATOM 909 C CA . LYS A 1 114 ? -20.432 -1.831 20.686 1.00 73.81 114 LYS A CA 1
ATOM 910 C C . LYS A 1 114 ? -19.614 -2.465 19.542 1.00 73.81 114 LYS A C 1
ATOM 912 O O . LYS A 1 114 ? -18.531 -2.994 19.827 1.00 73.81 114 LYS A O 1
ATOM 917 N N . PRO A 1 115 ? -20.077 -2.377 18.279 1.00 82.38 115 PRO A N 1
ATOM 918 C CA . PRO A 1 115 ? -19.377 -2.944 17.132 1.00 82.38 115 PRO A CA 1
ATOM 919 C C . PRO A 1 115 ? -17.965 -2.366 16.991 1.00 82.38 115 PRO A C 1
ATOM 921 O O . PRO A 1 115 ? -17.726 -1.187 17.263 1.00 82.38 115 PRO A O 1
ATOM 924 N N . LYS A 1 116 ? -17.018 -3.204 16.558 1.00 90.12 116 LYS A N 1
ATOM 925 C CA . LYS A 1 116 ? -15.642 -2.789 16.254 1.00 90.12 116 LYS A CA 1
ATOM 926 C C . LYS A 1 116 ? -15.283 -3.210 14.841 1.00 90.12 116 LYS A C 1
ATOM 928 O O . LYS A 1 116 ? -15.353 -4.393 14.516 1.00 90.12 116 LYS A O 1
ATOM 933 N N . VAL A 1 117 ? -14.840 -2.263 14.028 1.00 93.69 117 VAL A N 1
ATOM 934 C CA . VAL A 1 117 ? -14.316 -2.547 12.691 1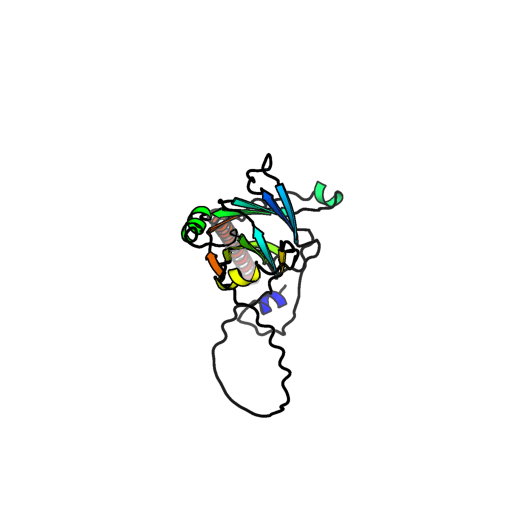.00 93.69 117 VAL A CA 1
ATOM 935 C C . VAL A 1 117 ? -12.827 -2.820 12.810 1.00 93.69 117 VAL A C 1
ATOM 937 O O . VAL A 1 117 ? -12.065 -1.947 13.211 1.00 93.69 117 VAL A O 1
ATOM 940 N N . LYS A 1 118 ? -12.399 -4.036 12.492 1.00 95.38 118 LYS A N 1
ATOM 941 C CA . LYS A 1 118 ? -10.991 -4.425 12.473 1.00 95.38 118 LYS A CA 1
ATOM 942 C C . LYS A 1 118 ? -10.480 -4.383 11.045 1.00 95.38 118 LYS A C 1
ATOM 944 O O . LYS A 1 118 ? -11.074 -5.008 10.176 1.00 95.38 118 LYS A O 1
ATOM 949 N N . VAL A 1 119 ? -9.387 -3.674 10.816 1.00 97.06 119 VAL A N 1
ATOM 950 C CA . VAL A 1 119 ? -8.764 -3.548 9.498 1.00 97.06 119 VAL A CA 1
ATOM 951 C C . VAL A 1 119 ? -7.350 -4.095 9.570 1.00 97.06 119 VAL A C 1
ATOM 953 O O . VAL A 1 119 ? -6.563 -3.651 10.414 1.00 97.06 119 VAL A O 1
ATOM 956 N N . THR A 1 120 ? -7.016 -5.048 8.700 1.00 97.69 120 THR A N 1
ATOM 957 C CA . THR A 1 120 ? -5.636 -5.525 8.568 1.00 97.69 120 THR A CA 1
ATOM 958 C C . THR A 1 120 ? -4.884 -4.630 7.603 1.00 97.69 120 THR A C 1
ATOM 960 O O . THR A 1 120 ? -5.181 -4.570 6.413 1.00 97.69 120 THR A O 1
ATOM 963 N N . LEU A 1 121 ? -3.863 -3.961 8.115 1.00 97.31 121 LEU A N 1
ATOM 964 C CA . LEU A 1 121 ? -2.957 -3.106 7.368 1.00 97.31 121 LEU A CA 1
ATOM 965 C C . LEU A 1 121 ? -1.650 -3.868 7.148 1.00 97.31 121 LEU A C 1
ATOM 967 O O . LEU A 1 121 ? -1.123 -4.487 8.073 1.00 97.31 121 LEU A O 1
ATOM 971 N N . GLN A 1 122 ? -1.133 -3.856 5.925 1.00 96.62 122 GLN A N 1
ATOM 972 C CA . GLN A 1 122 ? 0.034 -4.638 5.531 1.00 96.62 122 GLN A CA 1
ATOM 973 C C . GLN A 1 122 ? 1.110 -3.745 4.922 1.00 96.62 122 GLN A C 1
ATOM 975 O O . GLN A 1 122 ? 0.834 -2.994 3.992 1.00 96.62 122 GLN A O 1
ATOM 980 N N . LEU A 1 123 ? 2.346 -3.907 5.392 1.00 96.56 123 LEU A N 1
ATOM 981 C CA . LEU A 1 123 ? 3.558 -3.452 4.722 1.00 96.56 123 LEU A CA 1
ATOM 982 C C . LEU A 1 123 ? 4.123 -4.627 3.911 1.00 96.56 123 LEU A C 1
ATOM 984 O O . LEU A 1 123 ? 4.548 -5.636 4.471 1.00 96.56 123 LEU A O 1
ATOM 988 N N . SER A 1 124 ? 4.054 -4.539 2.584 1.00 94.31 124 SER A N 1
ATOM 989 C CA . SER A 1 124 ? 4.538 -5.578 1.662 1.00 94.31 124 SER A CA 1
ATOM 990 C C . SER A 1 124 ? 6.063 -5.713 1.679 1.00 94.31 124 SER A C 1
ATOM 992 O O . SER A 1 124 ? 6.754 -4.800 2.119 1.00 94.31 124 SER A O 1
ATOM 994 N N . GLU A 1 125 ? 6.588 -6.821 1.146 1.00 91.44 125 GLU A N 1
ATOM 995 C CA . GLU A 1 125 ? 8.035 -7.021 0.944 1.00 91.44 125 GLU A CA 1
ATOM 996 C C . GLU A 1 125 ? 8.675 -5.875 0.151 1.00 91.44 125 GLU A C 1
ATOM 998 O O . GLU A 1 125 ? 9.758 -5.407 0.478 1.00 91.44 125 GLU A O 1
ATOM 1003 N N . SER A 1 126 ? 7.965 -5.368 -0.857 1.00 90.88 126 SER A N 1
ATOM 1004 C CA . SER A 1 126 ? 8.389 -4.235 -1.683 1.00 90.88 126 SER A CA 1
ATOM 1005 C C . SER A 1 126 ? 8.307 -2.869 -0.988 1.00 90.88 126 SER A C 1
ATOM 1007 O O . SER A 1 126 ? 8.548 -1.854 -1.633 1.00 90.88 126 SER A O 1
ATOM 1009 N N . GLY A 1 127 ? 7.914 -2.808 0.288 1.00 92.69 127 GLY A N 1
ATOM 1010 C CA . GLY A 1 127 ? 7.804 -1.557 1.045 1.00 92.69 127 GLY A CA 1
ATOM 1011 C C . GLY A 1 127 ? 6.527 -0.748 0.786 1.00 92.69 127 GLY A C 1
ATOM 1012 O O . GLY A 1 127 ? 6.384 0.350 1.313 1.00 92.69 127 GLY A O 1
ATOM 1013 N N . PHE A 1 128 ? 5.563 -1.270 0.018 1.00 92.69 128 PHE A N 1
ATOM 1014 C CA . PHE A 1 128 ? 4.254 -0.628 -0.149 1.00 92.69 128 PHE A CA 1
ATOM 1015 C C . PHE A 1 128 ? 3.322 -0.971 1.005 1.00 92.69 128 PHE A C 1
ATOM 1017 O O . PHE A 1 128 ? 3.160 -2.152 1.332 1.00 92.69 128 PHE A O 1
ATOM 1024 N N . VAL A 1 129 ? 2.678 0.048 1.571 1.00 95.12 129 VAL A N 1
ATOM 1025 C CA . VAL A 1 129 ? 1.632 -0.117 2.579 1.00 95.12 129 VAL A CA 1
ATOM 1026 C C . VAL A 1 129 ? 0.251 -0.174 1.925 1.00 95.12 129 VAL A C 1
ATOM 1028 O O . VAL A 1 129 ? -0.040 0.582 1.001 1.00 95.12 129 VAL A O 1
ATOM 1031 N N . THR A 1 130 ? -0.601 -1.080 2.398 1.00 95.62 130 THR A N 1
ATOM 1032 C CA . THR A 1 130 ? -1.973 -1.237 1.912 1.00 95.62 130 THR A CA 1
ATOM 1033 C C . THR A 1 130 ? -2.918 -1.717 3.012 1.00 95.62 130 THR A C 1
ATOM 1035 O O . THR A 1 130 ? -2.481 -2.255 4.032 1.00 95.62 130 THR A O 1
ATOM 1038 N N . SER A 1 131 ? -4.217 -1.560 2.787 1.00 96.69 131 SER A N 1
ATOM 1039 C CA . SER A 1 131 ? -5.277 -2.150 3.606 1.00 96.69 131 SER A CA 1
ATOM 1040 C C . SER A 1 131 ? -5.718 -3.460 2.955 1.00 96.69 131 SER A C 1
ATOM 1042 O O . SER A 1 131 ? -6.099 -3.467 1.791 1.00 96.69 131 SER A O 1
ATOM 1044 N N . LYS A 1 132 ? -5.619 -4.586 3.666 1.00 95.06 132 LYS A N 1
ATOM 1045 C CA . LYS A 1 132 ? -5.869 -5.923 3.104 1.00 95.06 132 LYS A CA 1
ATOM 1046 C C . LYS A 1 132 ? -7.322 -6.364 3.261 1.00 95.06 132 LYS A C 1
ATOM 1048 O O . LYS A 1 132 ? -7.911 -6.868 2.313 1.00 95.06 132 LYS A O 1
ATOM 1053 N N . ASP A 1 133 ? -7.870 -6.211 4.460 1.00 94.75 133 ASP A N 1
ATOM 1054 C CA . ASP A 1 133 ? -9.233 -6.614 4.791 1.00 94.75 133 ASP A CA 1
ATOM 1055 C C . ASP A 1 133 ? -9.843 -5.677 5.839 1.00 94.75 133 ASP A C 1
ATOM 1057 O O . ASP A 1 133 ? -9.131 -5.000 6.584 1.00 94.75 133 ASP A O 1
ATOM 1061 N N . ALA A 1 134 ? -11.174 -5.623 5.862 1.00 95.94 134 ALA A N 1
ATOM 1062 C CA . ALA A 1 134 ? -11.960 -4.916 6.862 1.00 95.94 134 ALA A CA 1
ATOM 1063 C C . ALA A 1 134 ? -13.089 -5.833 7.344 1.00 95.94 134 ALA A C 1
ATOM 1065 O O . ALA A 1 134 ? -13.885 -6.333 6.549 1.00 95.94 134 ALA A O 1
ATOM 1066 N N . VAL A 1 135 ? -13.150 -6.069 8.653 1.00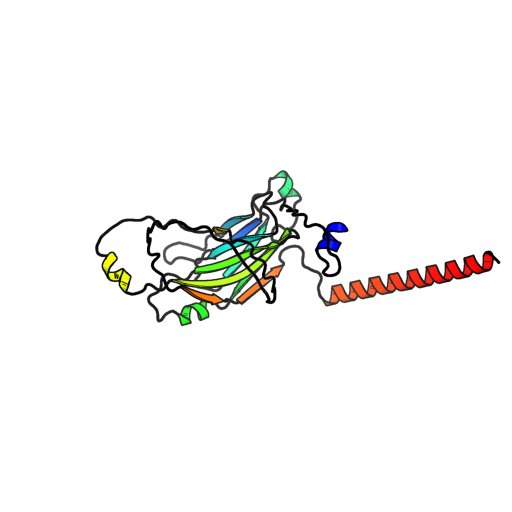 94.31 135 VAL A N 1
ATOM 1067 C CA . VAL A 1 135 ? -14.080 -7.009 9.282 1.00 94.31 135 VAL A CA 1
ATOM 1068 C C . VAL A 1 135 ? -14.773 -6.340 10.461 1.00 94.31 135 VAL A C 1
ATOM 1070 O O . VAL A 1 135 ? -14.142 -5.954 11.445 1.00 94.31 135 VAL A O 1
ATOM 1073 N N . LEU A 1 136 ? -16.095 -6.249 10.395 1.00 92.00 136 LEU A N 1
ATOM 1074 C CA . LEU A 1 136 ? -16.935 -5.911 11.533 1.00 92.00 136 LEU A CA 1
ATOM 1075 C C . LEU A 1 136 ? -16.930 -7.079 12.517 1.00 92.00 136 LEU A C 1
ATOM 1077 O O . LEU A 1 136 ? -17.280 -8.194 12.151 1.00 92.00 136 LEU A O 1
ATOM 1081 N N . THR A 1 137 ? -16.536 -6.825 13.760 1.00 88.19 137 THR A N 1
ATOM 1082 C CA . THR A 1 137 ? -16.561 -7.798 14.855 1.00 88.19 137 THR A CA 1
ATOM 1083 C C . THR A 1 137 ? -17.570 -7.360 15.908 1.00 88.19 137 THR A C 1
ATOM 1085 O O . THR A 1 137 ? -17.500 -6.227 16.393 1.00 88.19 137 THR A O 1
ATOM 1088 N N . ILE A 1 138 ? -18.452 -8.276 16.307 1.00 82.56 138 ILE A N 1
ATOM 1089 C CA . ILE A 1 138 ? -19.417 -8.066 17.386 1.00 82.56 138 ILE A CA 1
ATOM 1090 C C . ILE A 1 138 ? -19.242 -9.165 18.434 1.00 82.56 138 ILE A C 1
ATOM 1092 O O . ILE A 1 138 ? -19.268 -10.359 18.131 1.00 82.56 138 ILE A O 1
ATOM 1096 N N . GLU A 1 139 ? -19.014 -8.749 19.680 1.00 79.25 139 GLU A N 1
ATOM 1097 C CA . GLU A 1 139 ? -18.955 -9.654 20.828 1.00 79.25 139 GLU A CA 1
ATOM 1098 C C . GLU A 1 139 ? -20.374 -9.830 21.384 1.00 79.25 139 GLU A C 1
ATOM 1100 O O . GLU A 1 139 ? -20.965 -8.881 21.908 1.00 79.25 139 GLU A O 1
ATOM 1105 N N . GLN A 1 140 ? -20.919 -11.045 21.280 1.00 67.00 140 GLN A N 1
ATOM 1106 C CA . GLN A 1 140 ? -22.186 -11.393 21.918 1.00 67.00 140 GLN A CA 1
ATOM 1107 C C . GLN A 1 140 ? -21.938 -11.745 23.387 1.00 67.00 140 GLN A C 1
ATOM 1109 O O . GLN A 1 140 ? -21.088 -12.585 23.699 1.00 67.00 140 GLN A O 1
ATOM 1114 N N . GLN A 1 141 ? -22.692 -11.131 24.302 1.00 58.31 141 GLN A N 1
ATOM 1115 C CA . GLN A 1 141 ? -22.696 -11.560 25.699 1.00 58.31 141 GLN A CA 1
ATOM 1116 C C . GLN A 1 141 ? -23.624 -12.767 25.846 1.00 58.31 141 GLN A C 1
ATOM 1118 O O . GLN A 1 141 ? -24.847 -12.650 25.782 1.00 58.31 141 GLN A O 1
ATOM 1123 N N . THR A 1 142 ? -23.054 -13.952 26.046 1.00 50.62 142 THR A N 1
ATOM 1124 C CA . THR A 1 142 ? -23.826 -15.126 26.461 1.00 50.62 142 THR A CA 1
ATOM 1125 C C . THR A 1 142 ? -24.393 -14.900 27.864 1.00 50.62 142 THR A C 1
ATOM 1127 O O . THR A 1 142 ? -23.691 -14.463 28.773 1.00 50.62 142 THR A O 1
ATOM 1130 N N . PHE A 1 143 ? -25.676 -15.226 28.051 1.00 52.22 143 PHE A N 1
ATOM 1131 C CA . PHE A 1 143 ? -26.481 -14.983 29.261 1.00 52.22 143 PHE A CA 1
ATOM 1132 C C . PHE A 1 143 ? -25.905 -15.530 30.588 1.00 52.22 143 PHE A C 1
ATOM 1134 O O . PHE A 1 143 ? -26.449 -15.235 31.651 1.00 52.22 143 PHE A O 1
ATOM 1141 N N . THR A 1 144 ? -24.797 -16.272 30.566 1.00 53.56 144 THR A N 1
ATOM 1142 C CA . THR A 1 144 ? -24.060 -16.720 31.758 1.00 53.56 144 THR A CA 1
ATOM 1143 C C . THR A 1 144 ? -23.366 -15.585 32.520 1.00 53.56 144 THR A C 1
ATOM 1145 O O . THR A 1 144 ? -23.010 -15.769 33.683 1.00 53.56 144 THR A O 1
ATOM 1148 N N . ASP A 1 145 ? -23.203 -14.404 31.916 1.00 51.66 145 ASP A N 1
ATOM 1149 C CA . ASP A 1 145 ? -22.525 -13.266 32.556 1.00 51.66 145 ASP A CA 1
ATOM 1150 C C . ASP A 1 145 ? -23.411 -12.490 33.547 1.00 51.66 145 ASP A C 1
ATOM 1152 O O . ASP A 1 145 ? -22.897 -11.818 34.443 1.00 51.66 145 ASP A O 1
ATOM 1156 N N . LYS A 1 146 ? -24.743 -12.658 33.492 1.00 50.59 146 LYS A N 1
ATOM 1157 C CA . LYS A 1 146 ? -25.686 -11.963 34.394 1.00 50.59 146 LYS A CA 1
ATOM 1158 C C . LYS A 1 146 ? -25.610 -12.408 35.861 1.00 50.59 146 LYS A C 1
ATOM 1160 O O . LYS A 1 146 ? -26.191 -11.750 36.717 1.00 50.59 146 LYS A O 1
ATOM 1165 N N . VAL A 1 147 ? -24.870 -13.475 36.173 1.00 50.81 147 VAL A N 1
ATOM 1166 C CA . VAL A 1 147 ? -24.663 -13.940 37.559 1.00 50.81 147 VAL A CA 1
ATOM 1167 C C . VAL A 1 147 ? -23.338 -13.428 38.150 1.00 50.81 147 VAL A C 1
ATOM 1169 O O . VAL A 1 147 ? -23.168 -13.439 39.366 1.00 50.81 147 VAL A O 1
ATOM 1172 N N . LYS A 1 148 ? -22.412 -12.897 37.334 1.00 52.81 148 LYS A N 1
ATOM 1173 C CA . LYS A 1 148 ? -21.130 -12.351 37.828 1.00 52.81 148 LYS A CA 1
ATOM 1174 C C . LYS A 1 148 ? -21.161 -10.845 38.099 1.00 52.81 148 LYS A C 1
ATOM 1176 O O . LYS A 1 148 ? -20.369 -10.367 38.902 1.00 52.81 148 LYS A O 1
ATOM 1181 N N . THR A 1 149 ? -22.100 -10.095 37.523 1.00 51.84 149 THR A N 1
ATOM 1182 C CA . THR A 1 149 ? -22.211 -8.637 37.745 1.00 51.84 149 THR A CA 1
ATOM 1183 C C . THR A 1 149 ? -22.786 -8.257 39.122 1.00 51.84 149 THR A C 1
ATOM 1185 O O . THR A 1 149 ? -22.728 -7.093 39.502 1.00 51.84 149 THR A O 1
ATOM 1188 N N . PHE A 1 150 ? -23.271 -9.221 39.914 1.00 54.09 150 PHE A N 1
ATOM 1189 C CA . PHE A 1 150 ? -23.706 -8.993 41.303 1.00 54.09 150 PHE A CA 1
ATOM 1190 C C . PHE A 1 150 ? -22.592 -9.164 42.355 1.00 54.09 150 PHE A C 1
ATOM 1192 O O . PHE A 1 150 ? -22.814 -8.837 43.518 1.00 54.09 150 PHE A O 1
ATOM 1199 N N . PHE A 1 151 ? -21.388 -9.611 41.975 1.00 52.44 151 PHE A N 1
ATOM 1200 C CA . PHE A 1 151 ? -20.228 -9.689 42.872 1.00 52.44 151 PHE A CA 1
ATOM 1201 C C . PHE A 1 151 ? -19.086 -8.846 42.303 1.00 52.44 151 PHE A C 1
ATOM 1203 O O . PHE A 1 151 ? -18.357 -9.261 41.406 1.00 52.44 151 PHE A O 1
ATOM 1210 N N . GLY A 1 152 ? -18.982 -7.615 42.802 1.00 51.78 152 GLY A N 1
ATOM 1211 C CA . GLY A 1 152 ? -18.054 -6.607 42.311 1.00 51.78 152 GLY A CA 1
ATOM 1212 C C . GLY A 1 152 ? -16.591 -7.044 42.329 1.00 51.78 152 GLY A C 1
ATOM 1213 O O . GLY A 1 152 ? -16.043 -7.354 43.381 1.00 51.78 152 GLY A O 1
ATOM 1214 N N . VAL A 1 153 ? -15.939 -6.961 41.168 1.00 36.19 153 VAL A N 1
ATOM 1215 C CA . VAL A 1 153 ? -14.488 -6.790 41.050 1.00 36.19 153 VAL A CA 1
ATOM 1216 C C . VAL A 1 153 ? -14.226 -5.810 39.910 1.00 36.19 153 VAL A C 1
ATOM 1218 O O . VAL A 1 153 ? -14.564 -6.046 38.752 1.00 36.19 153 VAL A O 1
ATOM 1221 N N . ASN A 1 154 ? -13.644 -4.676 40.284 1.00 40.91 154 ASN A N 1
ATOM 1222 C CA . ASN A 1 154 ? -13.289 -3.563 39.421 1.00 40.91 154 ASN A CA 1
ATOM 1223 C C . ASN A 1 154 ? -12.012 -3.927 38.639 1.00 40.91 154 ASN A C 1
ATOM 1225 O O . ASN A 1 154 ? -10.928 -3.976 39.217 1.00 40.91 154 ASN A O 1
ATOM 1229 N N . GLY A 1 155 ? -12.135 -4.213 37.342 1.00 35.78 155 GLY A N 1
ATOM 1230 C CA . GLY A 1 155 ? -11.008 -4.520 36.457 1.00 35.78 155 GLY A CA 1
ATOM 1231 C C . GLY A 1 155 ? -10.946 -3.538 35.292 1.00 35.78 155 GLY A C 1
ATOM 1232 O O . GLY A 1 155 ? -11.790 -3.582 34.399 1.00 35.78 155 GLY A O 1
ATOM 1233 N N . ASN A 1 156 ? -9.951 -2.650 35.310 1.00 36.06 156 ASN A N 1
ATOM 1234 C CA . ASN A 1 156 ? -9.664 -1.691 34.244 1.00 36.06 156 ASN A CA 1
ATOM 1235 C C . ASN A 1 156 ? -9.504 -2.403 32.886 1.00 36.06 156 ASN A C 1
ATOM 1237 O O . ASN A 1 156 ? -8.568 -3.177 32.695 1.00 36.06 156 ASN A O 1
ATOM 1241 N N . LYS A 1 157 ? -10.403 -2.119 31.932 1.00 34.25 157 LYS A N 1
ATOM 1242 C CA . LYS A 1 157 ? -10.248 -2.498 30.518 1.00 34.25 157 LYS A CA 1
ATOM 1243 C C . LYS A 1 157 ? -9.196 -1.580 29.884 1.00 34.25 157 LYS A C 1
ATOM 1245 O O . LYS A 1 157 ? -9.461 -0.398 29.678 1.00 34.25 157 LYS A O 1
ATOM 1250 N N . SER A 1 158 ? -8.017 -2.116 29.578 1.00 33.84 158 SER A N 1
ATOM 1251 C CA . SER A 1 158 ? -7.036 -1.470 28.705 1.00 33.84 158 SER A CA 1
ATOM 1252 C C . SER A 1 158 ? -7.581 -1.389 27.273 1.00 33.84 158 SER A C 1
ATOM 1254 O O . SER A 1 158 ? -8.136 -2.356 26.747 1.00 33.84 158 SER A O 1
ATOM 1256 N N . ASP A 1 159 ? -7.467 -0.208 26.665 1.00 35.75 159 ASP A N 1
ATOM 1257 C CA . ASP A 1 159 ? -7.889 0.062 25.291 1.00 35.75 159 ASP A CA 1
ATOM 1258 C C . ASP A 1 159 ? -6.852 -0.530 24.325 1.00 35.75 159 ASP A C 1
ATOM 1260 O O . ASP A 1 159 ? -5.691 -0.130 24.305 1.00 35.75 159 ASP A O 1
ATOM 1264 N N . ASP A 1 160 ? -7.264 -1.547 23.578 1.00 39.66 160 ASP A N 1
ATOM 1265 C CA . ASP A 1 160 ? -6.407 -2.390 22.743 1.00 39.66 160 ASP A CA 1
ATOM 1266 C C . ASP A 1 160 ? -6.446 -1.837 21.305 1.00 39.66 160 ASP A C 1
ATOM 1268 O O . ASP A 1 160 ? -7.267 -2.251 20.483 1.00 39.66 160 ASP A O 1
ATOM 1272 N N . SER A 1 161 ? -5.654 -0.797 21.030 1.00 61.19 161 SER A N 1
ATOM 1273 C CA . SER A 1 161 ? -5.770 -0.004 19.794 1.00 61.19 161 SER A CA 1
ATOM 1274 C C . SER A 1 161 ? -4.992 -0.572 18.600 1.00 61.19 161 SER A C 1
ATOM 1276 O O . SER A 1 161 ? -5.365 -0.298 17.458 1.00 61.19 161 SER A O 1
ATOM 1278 N N . ILE A 1 162 ? -3.955 -1.391 18.818 1.00 63.62 162 ILE A N 1
ATOM 1279 C CA . ILE A 1 162 ? -3.118 -1.958 17.747 1.00 63.62 162 ILE A CA 1
ATOM 1280 C C . ILE A 1 162 ? -2.598 -3.335 18.167 1.00 63.62 162 ILE A C 1
ATOM 1282 O O . ILE A 1 162 ? -1.998 -3.468 19.231 1.00 63.62 162 ILE A O 1
ATOM 1286 N N . LYS A 1 163 ? -2.769 -4.351 17.312 1.00 77.62 163 LYS A N 1
ATOM 1287 C CA . LYS A 1 163 ? -2.166 -5.682 17.505 1.00 77.62 163 LYS A CA 1
ATOM 1288 C C . LYS A 1 163 ? -1.289 -6.064 16.324 1.00 77.62 163 LYS A C 1
ATOM 1290 O O . LYS A 1 163 ? -1.674 -5.859 15.174 1.00 77.62 163 LYS A O 1
ATOM 1295 N N . GLU A 1 164 ? -0.134 -6.657 16.601 1.00 64.19 164 GLU A N 1
ATOM 1296 C CA . GLU A 1 164 ? 0.677 -7.302 15.567 1.00 64.19 164 GLU A CA 1
ATOM 1297 C C . GLU A 1 164 ? 0.061 -8.651 15.190 1.00 64.19 164 GLU A C 1
ATOM 1299 O O . GLU A 1 164 ? -0.351 -9.423 16.059 1.00 64.19 164 GLU A O 1
ATOM 1304 N N . VAL A 1 165 ? -0.029 -8.923 13.887 1.00 63.97 165 VAL A N 1
ATOM 1305 C CA . VAL A 1 165 ? -0.572 -10.186 13.372 1.00 63.97 165 VAL A CA 1
ATOM 1306 C C . VAL A 1 165 ? 0.577 -11.017 12.801 1.00 63.97 165 VAL A C 1
ATOM 1308 O O . VAL A 1 165 ? 1.317 -10.506 11.957 1.00 63.97 165 VAL A O 1
ATOM 1311 N N . PRO A 1 166 ? 0.731 -12.293 13.204 1.00 44.94 166 PRO A N 1
ATOM 1312 C CA . PRO A 1 166 ? 1.716 -13.183 12.607 1.00 44.94 166 PRO A CA 1
ATOM 1313 C C . PRO A 1 166 ? 1.504 -13.321 11.095 1.00 44.94 166 PRO A C 1
ATOM 1315 O O . PRO A 1 166 ? 0.386 -13.525 10.615 1.00 44.94 166 PRO A O 1
ATOM 1318 N N . PHE A 1 167 ? 2.590 -13.237 10.331 1.00 33.78 167 PHE A N 1
ATOM 1319 C CA . PHE A 1 167 ? 2.581 -13.552 8.908 1.00 33.78 167 PHE A CA 1
ATOM 1320 C C . PHE A 1 167 ? 2.535 -15.079 8.747 1.00 33.78 167 PHE A C 1
ATOM 1322 O O . PHE A 1 167 ? 3.535 -15.755 8.969 1.00 33.78 167 PHE A O 1
ATOM 1329 N N . GLN A 1 168 ? 1.364 -15.630 8.421 1.00 35.34 168 GLN A N 1
ATOM 1330 C CA . GLN A 1 168 ? 1.228 -17.011 7.952 1.00 35.34 168 GLN A CA 1
ATOM 1331 C C . GLN A 1 168 ? 1.106 -17.010 6.422 1.00 35.34 168 GLN A C 1
ATOM 1333 O O . GLN A 1 168 ? 0.314 -16.246 5.858 1.00 35.34 168 GLN A O 1
ATOM 1338 N N . GLU A 1 169 ? 1.941 -17.821 5.773 1.00 34.66 169 GLU A N 1
ATOM 1339 C CA . GLU A 1 169 ? 1.880 -18.142 4.347 1.00 34.66 169 GLU A CA 1
ATOM 1340 C C . GLU A 1 169 ? 0.783 -19.187 4.115 1.00 34.66 169 GLU A C 1
ATOM 1342 O O . GLU A 1 169 ? 0.780 -20.237 4.754 1.00 34.66 169 GLU A O 1
ATOM 1347 N N . GLU A 1 170 ? -0.133 -18.934 3.179 1.00 28.88 170 GLU A N 1
ATOM 1348 C CA . GLU A 1 170 ? -0.931 -20.004 2.581 1.00 28.88 170 GLU A CA 1
ATOM 1349 C C . GLU A 1 170 ? -0.071 -20.692 1.517 1.00 28.88 170 GLU A C 1
ATOM 1351 O O . GLU A 1 170 ? -0.027 -20.276 0.361 1.00 28.88 170 GLU A O 1
ATOM 1356 N N . THR A 1 171 ? 0.651 -21.736 1.915 1.00 26.72 171 THR A N 1
ATOM 1357 C CA . THR A 1 171 ? 1.256 -22.693 0.986 1.00 26.72 171 THR A CA 1
ATOM 1358 C C . THR A 1 171 ? 0.463 -23.993 1.033 1.00 26.72 171 THR A C 1
ATOM 1360 O O . THR A 1 171 ? 0.558 -24.800 1.956 1.00 26.72 171 THR A O 1
ATOM 1363 N N . THR A 1 172 ? -0.353 -24.202 0.002 1.00 26.59 172 THR A N 1
ATOM 1364 C CA . THR A 1 172 ? -1.002 -25.479 -0.296 1.00 26.59 172 THR A CA 1
ATOM 1365 C C . THR A 1 172 ? 0.060 -26.562 -0.484 1.00 26.59 172 THR A C 1
ATOM 1367 O O . THR A 1 172 ? 0.782 -26.546 -1.480 1.00 26.59 172 THR A O 1
ATOM 1370 N N . SER A 1 173 ? 0.147 -27.510 0.449 1.00 27.89 173 SER A N 1
ATOM 1371 C CA . SER A 1 173 ? 0.955 -28.724 0.298 1.00 27.89 173 SER A CA 1
ATOM 1372 C C . SER A 1 173 ? 0.060 -29.949 0.439 1.00 27.89 173 SER A C 1
ATOM 1374 O O . SER A 1 173 ? -0.566 -30.174 1.473 1.00 27.89 173 SER A O 1
ATOM 1376 N N . SER A 1 174 ? -0.029 -30.700 -0.655 1.00 28.81 174 SER A N 1
ATOM 1377 C CA . SER A 1 174 ? -0.742 -31.964 -0.788 1.00 28.81 174 SER A CA 1
ATOM 1378 C C . SER A 1 174 ? -0.034 -33.125 -0.078 1.00 28.81 174 SER A C 1
ATOM 1380 O O . SER A 1 174 ? 1.168 -33.105 0.161 1.00 28.81 174 SER A O 1
ATOM 1382 N N . VAL A 1 175 ? -0.853 -34.131 0.204 1.00 25.97 175 VAL A N 1
ATOM 1383 C CA . VAL A 1 175 ? -0.725 -35.309 1.076 1.00 25.97 175 VAL A CA 1
ATOM 1384 C C . VAL A 1 175 ? 0.250 -36.415 0.608 1.00 25.97 175 VAL A C 1
ATOM 1386 O O . VAL A 1 175 ? 0.494 -36.553 -0.589 1.00 25.97 175 VAL A O 1
ATOM 1389 N N . ASN A 1 176 ? 0.604 -37.277 1.586 1.00 29.55 176 ASN A N 1
ATOM 1390 C CA . ASN A 1 176 ? 1.094 -38.685 1.571 1.00 29.55 176 ASN A CA 1
ATOM 1391 C C . ASN A 1 176 ? 2.617 -38.968 1.480 1.00 29.55 176 ASN A C 1
ATOM 1393 O O . ASN A 1 176 ? 3.297 -38.361 0.666 1.00 29.55 176 ASN A O 1
ATOM 1397 N N . ALA A 1 177 ? 3.222 -39.943 2.193 1.00 26.59 177 ALA A N 1
ATOM 1398 C CA . ALA A 1 177 ? 2.812 -40.859 3.281 1.00 26.59 177 ALA A CA 1
ATOM 1399 C C . ALA A 1 177 ? 4.041 -41.634 3.867 1.00 26.59 177 ALA A C 1
ATOM 1401 O O . ALA A 1 177 ? 4.989 -41.868 3.120 1.00 26.59 177 ALA A O 1
ATOM 1402 N N . SER A 1 178 ? 3.929 -42.067 5.146 1.00 28.09 178 SER A N 1
ATOM 1403 C CA . SER A 1 178 ? 4.534 -43.250 5.849 1.00 28.09 178 SER A CA 1
ATOM 1404 C C . SER A 1 178 ? 6.067 -43.316 6.083 1.00 28.09 178 SER A C 1
ATOM 1406 O O . SER A 1 178 ? 6.815 -43.048 5.155 1.00 28.09 178 SER A O 1
ATOM 1408 N N . ASP A 1 179 ? 6.685 -43.762 7.197 1.00 30.89 179 ASP A N 1
ATOM 1409 C CA . ASP A 1 179 ? 6.352 -44.402 8.508 1.00 30.89 179 ASP A CA 1
ATOM 1410 C C . ASP A 1 179 ? 7.710 -44.582 9.314 1.00 30.89 179 ASP A C 1
ATOM 1412 O O . ASP A 1 179 ? 8.744 -44.220 8.747 1.00 30.89 179 ASP A O 1
ATOM 1416 N N . PRO A 1 180 ? 7.845 -45.217 10.518 1.00 40.94 180 PRO A N 1
ATOM 1417 C CA . PRO A 1 180 ? 7.499 -44.774 11.888 1.00 40.94 180 PRO A CA 1
ATOM 1418 C C . PRO A 1 180 ? 8.647 -44.956 12.954 1.00 40.94 180 PRO A C 1
ATOM 1420 O O . PRO A 1 180 ? 9.753 -45.381 12.630 1.00 40.94 180 PRO A O 1
ATOM 1423 N N . ASN A 1 181 ? 8.322 -44.722 14.245 1.00 24.77 181 ASN A N 1
ATOM 1424 C CA . ASN A 1 181 ? 9.073 -44.960 15.516 1.00 24.77 181 ASN A CA 1
ATOM 1425 C C . ASN A 1 181 ? 10.164 -43.924 15.904 1.00 24.77 181 ASN A C 1
ATOM 1427 O O . ASN A 1 181 ? 10.920 -43.472 15.061 1.00 24.77 181 ASN A O 1
ATOM 1431 N N . GLU A 1 182 ? 10.333 -43.470 17.158 1.00 28.77 182 GLU A N 1
ATOM 1432 C CA . GLU A 1 182 ? 10.048 -44.092 18.458 1.00 28.77 182 GLU A CA 1
ATOM 1433 C C . GLU A 1 182 ? 9.935 -43.045 19.607 1.00 28.77 182 GLU A C 1
ATOM 1435 O O . GLU A 1 182 ? 10.682 -42.072 19.669 1.00 28.77 182 GLU A O 1
ATOM 1440 N N . LEU A 1 183 ? 8.957 -43.286 20.487 1.00 25.92 183 LEU A N 1
ATOM 1441 C CA . LEU A 1 183 ? 8.789 -42.962 21.918 1.00 25.92 183 LEU A CA 1
ATOM 1442 C C . LEU A 1 183 ? 9.798 -42.039 22.652 1.00 25.92 183 LEU A C 1
ATOM 1444 O O . LEU A 1 183 ? 10.955 -42.397 22.848 1.00 25.92 183 LEU A O 1
ATOM 1448 N N . ASN A 1 184 ? 9.277 -40.994 23.319 1.00 27.89 184 ASN A N 1
ATOM 1449 C CA . ASN A 1 184 ? 9.379 -40.936 24.785 1.00 27.89 184 ASN A CA 1
ATOM 1450 C C . ASN A 1 184 ? 8.331 -40.031 25.461 1.00 27.89 184 ASN A C 1
ATOM 1452 O O . ASN A 1 184 ? 8.041 -38.914 25.042 1.00 27.89 184 ASN A O 1
ATOM 1456 N N . ASN A 1 185 ? 7.768 -40.598 26.523 1.00 26.08 185 ASN A N 1
ATOM 1457 C CA . ASN A 1 185 ? 6.665 -40.158 27.369 1.00 26.08 185 ASN A CA 1
ATOM 1458 C C . ASN A 1 185 ? 7.168 -39.230 28.499 1.00 26.08 185 ASN A C 1
ATOM 1460 O O . ASN A 1 185 ? 8.328 -39.360 28.892 1.00 26.08 185 ASN A O 1
ATOM 1464 N N . THR A 1 186 ? 6.299 -38.379 29.072 1.00 24.61 186 THR A N 1
ATOM 1465 C CA . THR A 1 186 ? 5.978 -38.295 30.527 1.00 24.61 186 THR A CA 1
ATOM 1466 C C . THR A 1 186 ? 5.415 -36.915 30.952 1.00 24.61 186 THR A C 1
ATOM 1468 O O . THR A 1 186 ? 6.127 -35.918 30.942 1.00 24.61 186 THR A O 1
ATOM 1471 N N . GLN A 1 187 ? 4.142 -36.955 31.391 1.00 29.03 187 GLN A N 1
ATOM 1472 C CA . GLN A 1 187 ? 3.404 -36.154 32.406 1.00 29.03 187 GLN A CA 1
ATOM 1473 C C . GLN A 1 187 ? 3.241 -34.637 32.195 1.00 29.03 187 GLN A C 1
ATOM 1475 O O . GLN A 1 187 ? 4.182 -33.863 32.286 1.00 29.03 187 GLN A O 1
ATOM 1480 N N . ILE A 1 188 ? 2.046 -34.156 31.829 1.00 24.91 188 ILE A N 1
ATOM 1481 C CA . ILE A 1 188 ? 0.839 -33.952 32.669 1.00 24.91 188 ILE A CA 1
ATOM 1482 C C . ILE A 1 188 ? 1.129 -33.059 33.883 1.00 24.91 188 ILE A C 1
ATOM 1484 O O . ILE A 1 188 ? 1.587 -33.499 34.933 1.00 24.91 188 ILE A O 1
ATOM 1488 N N . SER A 1 189 ? 0.780 -31.786 33.735 1.00 28.58 189 SER A N 1
ATOM 1489 C CA . SER A 1 189 ? 0.373 -30.911 34.830 1.00 28.58 189 SER A CA 1
ATOM 1490 C C . SER A 1 189 ? -0.827 -30.134 34.318 1.00 28.58 189 SER A C 1
ATOM 1492 O O . SER A 1 189 ? -0.704 -29.233 33.490 1.00 28.58 189 SER A O 1
ATOM 1494 N N . GLU A 1 190 ? -2.003 -30.575 34.746 1.00 31.78 190 GLU A N 1
ATOM 1495 C CA . GLU A 1 190 ? -3.258 -29.874 34.551 1.00 31.78 190 GLU A CA 1
ATOM 1496 C C . GLU A 1 190 ? -3.178 -28.515 35.249 1.00 31.78 190 GLU A C 1
ATOM 1498 O O . GLU A 1 190 ? -2.892 -28.405 36.442 1.00 31.78 190 GLU A O 1
ATOM 1503 N N . THR A 1 191 ? -3.449 -27.451 34.507 1.00 25.94 191 THR A N 1
ATOM 1504 C CA . THR A 1 191 ? -4.053 -26.255 35.090 1.00 25.94 191 THR A CA 1
ATOM 1505 C C . THR A 1 191 ? -4.985 -25.684 34.040 1.00 25.94 191 THR A C 1
ATOM 1507 O O . THR A 1 191 ? -4.621 -24.862 33.200 1.00 25.94 191 THR A O 1
ATOM 1510 N N . GLU A 1 192 ? -6.206 -26.209 34.056 1.00 31.77 192 GLU A N 1
ATOM 1511 C CA . GLU A 1 192 ? -7.342 -25.647 33.350 1.00 31.77 192 GLU A CA 1
ATOM 1512 C C . GLU A 1 192 ? -7.520 -24.184 33.773 1.00 31.77 192 GLU A C 1
ATOM 1514 O O . GLU A 1 192 ? -7.991 -23.872 34.863 1.00 31.77 192 GLU A O 1
ATOM 1519 N N . SER A 1 193 ? -7.158 -23.258 32.892 1.00 30.33 193 SER A N 1
ATOM 1520 C CA . SER A 1 193 ? -7.746 -21.922 32.889 1.00 30.33 193 SER A CA 1
ATOM 1521 C C . SER A 1 193 ? -8.730 -21.880 31.733 1.00 30.33 193 SER A C 1
ATOM 1523 O O . SER A 1 193 ? -8.375 -21.590 30.591 1.00 30.33 193 SER A O 1
ATOM 1525 N N . GLN A 1 194 ? -9.971 -22.251 32.047 1.00 34.00 194 GLN A N 1
ATOM 1526 C CA . GLN A 1 194 ? -11.125 -22.198 31.158 1.00 34.00 194 GLN A CA 1
ATOM 1527 C C . GLN A 1 194 ? -11.270 -20.787 30.574 1.00 34.00 194 GLN A C 1
ATOM 1529 O O . GLN A 1 194 ? -11.778 -19.860 31.209 1.00 34.00 194 GLN A O 1
ATOM 1534 N N . LYS A 1 195 ? -10.814 -20.616 29.334 1.00 35.91 195 LYS A N 1
ATOM 1535 C CA . LYS A 1 195 ? -11.064 -19.419 28.537 1.00 35.91 195 LYS A CA 1
ATOM 1536 C C . LYS A 1 195 ? -12.512 -19.513 28.061 1.00 35.91 195 LYS A C 1
ATOM 1538 O O . LYS A 1 195 ? -12.811 -20.250 27.128 1.00 35.91 195 LYS A O 1
ATOM 1543 N N . GLN A 1 196 ? -13.412 -18.819 28.755 1.00 38.88 196 GLN A N 1
ATOM 1544 C CA . GLN A 1 196 ? -14.816 -18.706 28.363 1.00 38.88 196 GLN A CA 1
ATOM 1545 C C . GLN A 1 196 ? -14.894 -18.245 26.899 1.00 38.88 196 GLN A C 1
ATOM 1547 O O . GLN A 1 196 ? -14.401 -17.173 26.540 1.00 38.88 196 GLN A O 1
ATOM 1552 N N . THR A 1 197 ? -15.461 -19.086 26.040 1.00 40.78 197 THR A N 1
ATOM 1553 C CA . THR A 1 197 ? -15.579 -18.851 24.603 1.00 40.78 197 THR A CA 1
ATOM 1554 C C . THR A 1 197 ? -16.723 -17.879 24.340 1.00 40.78 197 THR A C 1
ATOM 1556 O O . THR A 1 197 ? -17.863 -18.272 24.107 1.00 40.78 197 THR A O 1
ATOM 1559 N N . LYS A 1 198 ? -16.424 -16.575 24.373 1.00 58.44 198 LYS A N 1
ATOM 1560 C CA . LYS A 1 198 ? -17.321 -15.567 23.797 1.00 58.44 198 LYS A CA 1
ATOM 1561 C C . LYS A 1 198 ? -17.559 -15.913 22.325 1.00 58.44 198 LYS A C 1
ATOM 1563 O O . LYS A 1 198 ? -16.595 -16.098 21.580 1.00 58.44 198 LYS A O 1
ATOM 1568 N N . LYS A 1 199 ? -18.820 -15.993 21.897 1.00 67.06 199 LYS A N 1
ATOM 1569 C CA . LYS A 1 199 ? -19.159 -16.159 20.481 1.00 67.06 199 LYS A CA 1
ATOM 1570 C C . LYS A 1 199 ? -18.906 -14.824 19.780 1.00 67.06 199 LYS A C 1
ATOM 1572 O O . LYS A 1 199 ? -19.537 -13.818 20.098 1.00 67.06 199 LYS A O 1
ATOM 1577 N N . ILE A 1 200 ? -17.921 -14.811 18.889 1.00 77.38 200 ILE A N 1
ATOM 1578 C CA . ILE A 1 200 ? -17.561 -13.639 18.094 1.00 77.38 200 ILE A CA 1
ATOM 1579 C C . ILE A 1 200 ? -18.195 -13.820 16.721 1.00 77.38 200 ILE A C 1
ATOM 1581 O O . ILE A 1 200 ? -17.864 -14.775 16.020 1.00 77.38 200 ILE A O 1
ATOM 1585 N N . GLU A 1 201 ? -19.093 -12.915 16.343 1.00 80.88 201 GLU A N 1
ATOM 1586 C CA . GLU A 1 201 ? -19.640 -12.872 14.987 1.00 80.88 201 GLU A CA 1
ATOM 1587 C C . GLU A 1 201 ? -18.895 -11.819 14.165 1.00 80.88 201 GLU A C 1
ATOM 1589 O O . GLU A 1 201 ? -18.559 -10.734 14.655 1.00 80.88 201 GLU A O 1
ATOM 1594 N N . THR A 1 202 ? -18.575 -12.178 12.921 1.00 87.56 202 THR A N 1
ATOM 1595 C CA . THR A 1 202 ? -17.747 -11.374 12.019 1.00 87.56 202 THR A CA 1
ATOM 1596 C C . THR A 1 202 ? -18.429 -11.186 10.671 1.00 87.56 202 THR A C 1
ATOM 1598 O O . THR A 1 202 ? -18.881 -12.167 10.082 1.00 87.56 202 THR A O 1
ATOM 1601 N N . ILE A 1 203 ? -18.445 -9.958 10.150 1.00 89.75 203 ILE A N 1
ATOM 1602 C CA . ILE A 1 203 ? -18.888 -9.644 8.782 1.00 89.75 203 ILE A CA 1
ATOM 1603 C C . ILE A 1 203 ? -17.762 -8.939 8.035 1.00 89.75 203 ILE A C 1
ATOM 1605 O O . ILE A 1 203 ? -17.246 -7.927 8.504 1.00 89.75 203 ILE A O 1
ATOM 1609 N N . THR A 1 204 ? -17.409 -9.440 6.854 1.00 93.69 204 THR A N 1
ATOM 1610 C CA . THR A 1 204 ? -16.497 -8.746 5.935 1.00 93.69 204 THR A CA 1
ATOM 1611 C C . THR A 1 204 ? -17.188 -7.522 5.338 1.00 93.69 204 THR A C 1
ATOM 1613 O O . THR A 1 204 ? -18.306 -7.626 4.833 1.00 93.69 204 THR A O 1
ATOM 1616 N N . LEU A 1 205 ? -16.527 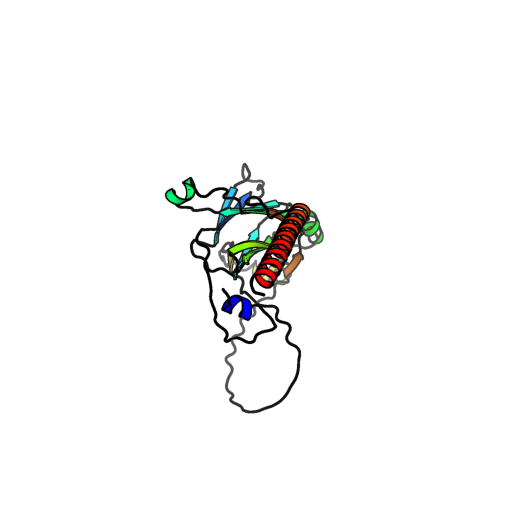-6.370 5.401 1.00 94.56 205 LEU A N 1
ATOM 1617 C CA . LEU A 1 205 ? -17.009 -5.098 4.861 1.00 94.56 205 LEU A CA 1
ATOM 1618 C C . LEU A 1 205 ? -16.399 -4.827 3.482 1.00 94.56 205 LEU A C 1
ATOM 1620 O O . LEU A 1 205 ? -15.382 -5.422 3.119 1.00 94.56 205 LEU A O 1
ATOM 1624 N N . ASN A 1 206 ? -16.999 -3.905 2.726 1.00 95.94 206 ASN A N 1
ATOM 1625 C CA . ASN A 1 206 ? -16.401 -3.436 1.481 1.00 95.94 206 ASN A CA 1
ATOM 1626 C C . ASN A 1 206 ? -15.263 -2.454 1.796 1.00 95.94 206 ASN A C 1
ATOM 1628 O O . ASN A 1 206 ? -15.433 -1.529 2.593 1.00 95.94 206 ASN A O 1
ATOM 1632 N N . LEU A 1 207 ? -14.106 -2.678 1.176 1.00 96.62 207 LEU A N 1
ATOM 1633 C CA . LEU A 1 207 ? -12.888 -1.898 1.359 1.00 96.62 207 LEU A CA 1
ATOM 1634 C C . LEU A 1 207 ? -12.402 -1.420 -0.007 1.00 96.62 207 LEU A C 1
ATOM 1636 O O . LEU A 1 207 ? -11.907 -2.206 -0.813 1.00 96.62 207 LEU A O 1
ATOM 1640 N N . GLU A 1 208 ? -12.505 -0.117 -0.241 1.00 97.00 208 GLU A N 1
ATOM 1641 C CA . GLU A 1 208 ? -12.012 0.531 -1.452 1.00 97.00 208 GLU A CA 1
ATOM 1642 C C . GLU A 1 208 ? -10.729 1.306 -1.152 1.00 97.00 208 GLU A C 1
ATOM 1644 O O . GLU A 1 208 ? -10.633 2.016 -0.149 1.00 97.00 208 GLU A O 1
ATOM 1649 N N . ILE A 1 209 ? -9.736 1.179 -2.032 1.00 95.81 209 ILE A N 1
ATOM 1650 C CA . ILE A 1 209 ? -8.417 1.795 -1.868 1.00 95.81 209 ILE A CA 1
ATOM 1651 C C . ILE A 1 209 ? -8.205 2.812 -2.983 1.00 95.81 209 ILE A C 1
ATOM 1653 O O . ILE A 1 209 ? -8.239 2.476 -4.166 1.00 95.81 209 ILE A O 1
ATOM 1657 N N . GLU A 1 210 ? -7.936 4.053 -2.598 1.00 95.19 210 GLU A N 1
ATOM 1658 C CA . GLU A 1 210 ? -7.596 5.147 -3.500 1.00 95.19 210 GLU A CA 1
ATOM 1659 C C . GLU A 1 210 ? -6.136 5.564 -3.289 1.00 95.19 210 GLU A C 1
ATOM 1661 O O . GLU A 1 210 ? -5.716 5.848 -2.168 1.00 95.19 210 GLU A O 1
ATOM 1666 N N . ASN A 1 211 ? -5.349 5.620 -4.367 1.00 93.69 211 ASN A N 1
ATOM 1667 C CA . ASN A 1 211 ? -3.959 6.078 -4.302 1.00 93.69 211 ASN A CA 1
ATOM 1668 C C . ASN A 1 211 ? -3.918 7.610 -4.226 1.00 93.69 211 ASN A C 1
ATOM 1670 O O . ASN A 1 211 ? -4.240 8.286 -5.206 1.00 93.69 211 ASN A O 1
ATOM 1674 N N . ALA A 1 212 ? -3.513 8.138 -3.070 1.00 92.19 212 ALA A N 1
ATOM 1675 C CA . ALA A 1 212 ? -3.411 9.575 -2.819 1.00 92.19 212 ALA A CA 1
ATOM 1676 C C . ALA A 1 212 ? -2.033 10.140 -3.197 1.00 92.19 212 ALA A C 1
ATOM 1678 O O . ALA A 1 212 ? -1.933 11.294 -3.613 1.00 92.19 212 ALA A O 1
ATOM 1679 N N . GLY A 1 213 ? -0.987 9.317 -3.081 1.00 87.31 213 GLY A N 1
ATOM 1680 C CA . GLY A 1 213 ? 0.379 9.679 -3.445 1.00 87.31 213 GLY A CA 1
ATOM 1681 C C . GLY A 1 213 ? 0.650 9.530 -4.942 1.00 87.31 213 GLY A C 1
ATOM 1682 O O . GLY A 1 213 ? -0.084 10.026 -5.799 1.00 87.31 213 GLY A O 1
ATOM 1683 N N . ILE A 1 214 ? 1.733 8.828 -5.277 1.00 84.19 214 ILE A N 1
ATOM 1684 C CA . ILE A 1 214 ? 2.074 8.539 -6.672 1.00 84.19 214 ILE A CA 1
ATOM 1685 C C . ILE A 1 214 ? 1.057 7.541 -7.221 1.00 84.19 214 ILE A C 1
ATOM 1687 O O . ILE A 1 214 ? 0.991 6.390 -6.786 1.00 84.19 214 ILE A O 1
ATOM 1691 N N . LYS A 1 215 ? 0.262 7.989 -8.192 1.00 88.69 215 LYS A N 1
ATOM 1692 C CA . LYS A 1 215 ? -0.732 7.133 -8.831 1.00 88.69 215 LYS A CA 1
ATOM 1693 C C . LYS A 1 215 ? -0.033 6.074 -9.688 1.00 88.69 215 LYS A C 1
ATOM 1695 O O . LYS A 1 215 ? 0.886 6.416 -10.437 1.00 88.69 215 LYS A O 1
ATOM 1700 N N . PRO A 1 216 ? -0.451 4.800 -9.599 1.00 89.25 216 PRO A N 1
ATOM 1701 C CA . PRO A 1 216 ? 0.028 3.787 -10.520 1.00 89.25 216 PRO A CA 1
ATOM 1702 C C . PRO A 1 216 ? -0.420 4.139 -11.939 1.00 89.25 216 PRO A C 1
ATOM 1704 O O . PRO A 1 216 ? -1.457 4.771 -12.140 1.00 89.25 216 PRO A O 1
ATOM 1707 N N . LEU A 1 217 ? 0.366 3.696 -12.915 1.00 92.56 217 LEU A N 1
ATOM 1708 C CA . LEU A 1 217 ? 0.051 3.882 -14.324 1.00 92.56 217 LEU A CA 1
ATOM 1709 C C . LEU A 1 217 ? -1.297 3.225 -14.653 1.00 92.56 217 LEU A C 1
ATOM 1711 O O . LEU A 1 217 ? -1.526 2.070 -14.271 1.00 92.56 217 LEU A O 1
ATOM 1715 N N . GLY A 1 218 ? -2.165 3.942 -15.370 1.00 93.62 218 GLY A N 1
ATOM 1716 C CA . GLY A 1 218 ? -3.435 3.391 -15.834 1.00 93.62 218 GLY A CA 1
ATOM 1717 C C . GLY A 1 218 ? -3.227 2.194 -16.765 1.00 93.62 218 GLY A C 1
ATOM 1718 O O . GLY A 1 218 ? -2.154 2.013 -17.345 1.00 93.62 218 GLY A O 1
ATOM 1719 N N . THR A 1 219 ? -4.253 1.361 -16.938 1.00 94.94 219 THR A N 1
ATOM 1720 C CA . THR A 1 219 ? -4.184 0.195 -17.836 1.00 94.94 219 THR A CA 1
ATOM 1721 C C . THR A 1 219 ? -3.883 0.610 -19.275 1.00 94.94 219 THR A C 1
ATOM 1723 O O . THR A 1 219 ? -2.936 0.102 -19.870 1.00 94.94 219 THR A O 1
ATOM 1726 N N . GLU A 1 220 ? -4.610 1.599 -19.796 1.00 96.31 220 GLU A N 1
ATOM 1727 C CA . GLU A 1 220 ? -4.419 2.129 -21.151 1.00 96.31 220 GLU A CA 1
ATOM 1728 C C . GLU A 1 220 ? -3.039 2.786 -21.327 1.00 96.31 220 GLU A C 1
ATOM 1730 O O . GLU A 1 220 ? -2.320 2.519 -22.291 1.00 96.31 220 GLU A O 1
ATOM 1735 N N . GLU A 1 221 ? -2.613 3.608 -20.366 1.00 95.94 221 GLU A N 1
ATOM 1736 C CA . GLU A 1 221 ? -1.293 4.249 -20.393 1.00 95.94 221 GLU A CA 1
ATOM 1737 C C . GLU A 1 221 ? -0.157 3.216 -20.363 1.00 95.94 221 GLU A C 1
ATOM 1739 O O . GLU A 1 221 ? 0.856 3.359 -21.060 1.00 95.94 221 GLU A O 1
ATOM 1744 N N . LYS A 1 222 ? -0.335 2.141 -19.587 1.00 97.00 222 LYS A N 1
ATOM 1745 C CA . LYS A 1 222 ? 0.599 1.018 -19.517 1.00 97.00 222 LYS A CA 1
ATOM 1746 C C . LYS A 1 222 ? 0.666 0.270 -20.840 1.00 97.00 222 LYS A C 1
ATOM 1748 O O . LYS A 1 222 ? 1.768 -0.011 -21.312 1.00 97.00 222 LYS A O 1
ATOM 1753 N N . GLU A 1 223 ? -0.470 -0.012 -21.467 1.00 97.44 223 GLU A N 1
ATOM 1754 C CA . GLU A 1 223 ? -0.524 -0.658 -22.782 1.00 97.44 223 GLU A CA 1
ATOM 1755 C C . GLU A 1 223 ? 0.155 0.186 -23.864 1.00 97.44 223 GLU A C 1
ATOM 1757 O O . GLU A 1 223 ? 0.989 -0.325 -24.618 1.00 97.44 223 GLU A O 1
ATOM 1762 N N . ASN A 1 224 ? -0.118 1.491 -23.888 1.00 97.62 224 ASN A N 1
ATOM 1763 C CA . ASN A 1 224 ? 0.521 2.429 -24.807 1.00 97.62 224 ASN A CA 1
ATOM 1764 C C . ASN A 1 224 ? 2.042 2.482 -24.603 1.00 97.62 224 ASN A C 1
ATOM 1766 O O . ASN A 1 224 ? 2.805 2.454 -25.574 1.00 97.62 224 ASN A O 1
ATOM 1770 N N . SER A 1 225 ? 2.495 2.488 -23.348 1.00 97.81 225 SER A N 1
ATOM 1771 C CA . SER A 1 225 ? 3.921 2.459 -23.006 1.00 97.81 225 SER A CA 1
ATOM 1772 C C . SER A 1 225 ? 4.590 1.162 -23.472 1.00 97.81 225 SER A C 1
ATOM 1774 O O . SER A 1 225 ? 5.641 1.207 -24.111 1.00 97.81 225 SER A O 1
ATOM 1776 N N . ILE A 1 226 ? 3.955 0.008 -23.240 1.00 97.44 226 ILE A N 1
ATOM 1777 C CA . ILE A 1 226 ? 4.444 -1.301 -23.705 1.00 97.44 226 ILE A CA 1
ATOM 1778 C C . ILE A 1 226 ? 4.524 -1.334 -25.234 1.00 97.44 226 ILE A C 1
ATOM 1780 O O . ILE A 1 226 ? 5.524 -1.788 -25.791 1.00 97.44 226 ILE A O 1
ATOM 1784 N N . ARG A 1 227 ? 3.493 -0.841 -25.928 1.00 98.12 227 ARG A N 1
ATOM 1785 C CA . ARG A 1 227 ? 3.466 -0.787 -27.394 1.00 98.12 227 ARG A CA 1
ATOM 1786 C C . ARG A 1 227 ? 4.605 0.069 -27.940 1.00 98.12 227 ARG A C 1
ATOM 1788 O O . ARG A 1 227 ? 5.265 -0.338 -28.894 1.00 98.12 227 ARG A O 1
ATOM 1795 N N . ARG A 1 228 ? 4.850 1.230 -27.328 1.00 98.12 228 ARG A N 1
ATOM 1796 C CA . ARG A 1 228 ? 5.941 2.130 -27.714 1.00 98.12 228 ARG A CA 1
ATOM 1797 C C . ARG A 1 228 ? 7.310 1.477 -27.527 1.00 98.12 228 ARG A C 1
ATOM 1799 O O . ARG A 1 228 ? 8.124 1.555 -28.440 1.00 98.12 228 ARG A O 1
ATOM 1806 N N . LEU A 1 229 ? 7.542 0.821 -26.389 1.00 98.12 229 LEU A N 1
ATOM 1807 C CA . LEU A 1 229 ? 8.802 0.119 -26.119 1.00 98.12 229 LEU A CA 1
ATOM 1808 C C . LEU A 1 229 ? 9.046 -1.009 -27.129 1.00 98.12 229 LEU A C 1
ATOM 1810 O O . LEU A 1 229 ? 10.115 -1.070 -27.722 1.00 98.12 229 LEU A O 1
ATOM 1814 N N . ARG A 1 230 ? 8.024 -1.820 -27.430 1.00 98.25 230 ARG A N 1
ATOM 1815 C CA . ARG A 1 230 ? 8.130 -2.881 -28.447 1.00 98.25 230 ARG A CA 1
ATOM 1816 C C . ARG A 1 230 ? 8.474 -2.337 -29.832 1.00 98.25 230 ARG A C 1
ATOM 1818 O O . ARG A 1 230 ? 9.308 -2.906 -30.524 1.00 98.25 230 ARG A O 1
ATOM 1825 N N . ALA A 1 231 ? 7.861 -1.221 -30.227 1.00 98.31 231 ALA A N 1
ATOM 1826 C CA . ALA A 1 231 ? 8.161 -0.590 -31.508 1.00 98.31 231 ALA A CA 1
ATOM 1827 C C . ALA A 1 231 ? 9.619 -0.099 -31.590 1.00 98.31 231 ALA A C 1
ATOM 1829 O O . ALA A 1 231 ? 10.235 -0.201 -32.650 1.00 98.31 231 ALA A O 1
ATOM 1830 N N . MET A 1 232 ? 10.175 0.408 -30.483 1.00 98.25 232 MET A N 1
ATOM 1831 C CA . MET A 1 232 ? 11.590 0.790 -30.398 1.00 98.25 232 MET A CA 1
ATOM 1832 C C . MET A 1 232 ? 12.504 -0.437 -30.493 1.00 98.25 232 MET A C 1
ATOM 1834 O O . MET A 1 232 ? 13.419 -0.441 -31.313 1.00 98.25 232 MET A O 1
ATOM 1838 N N . ASP A 1 233 ? 12.202 -1.503 -29.747 1.00 98.38 233 ASP A N 1
ATOM 1839 C CA . ASP A 1 233 ? 12.974 -2.752 -29.778 1.00 98.38 233 ASP A CA 1
ATOM 1840 C C . ASP A 1 233 ? 13.015 -3.372 -31.184 1.00 98.38 233 ASP A C 1
ATOM 1842 O O . ASP A 1 233 ? 14.050 -3.877 -31.630 1.00 98.38 233 ASP A O 1
ATOM 1846 N N . ASP A 1 234 ? 11.894 -3.330 -31.908 1.00 98.31 234 ASP A N 1
ATOM 1847 C CA . ASP A 1 234 ? 11.806 -3.854 -33.269 1.00 98.31 234 ASP A CA 1
ATOM 1848 C C . ASP A 1 234 ? 12.579 -2.989 -34.270 1.00 98.31 234 ASP A C 1
ATOM 1850 O O . ASP A 1 234 ? 13.268 -3.531 -35.140 1.00 98.31 234 ASP A O 1
ATOM 1854 N N . ALA A 1 235 ? 12.542 -1.662 -34.123 1.00 98.12 235 ALA A N 1
ATOM 1855 C CA . ALA A 1 235 ? 13.351 -0.756 -34.935 1.00 98.12 235 ALA A CA 1
ATOM 1856 C C . ALA A 1 235 ? 14.858 -0.985 -34.711 1.00 98.12 235 ALA A C 1
ATOM 1858 O O . ALA A 1 235 ? 15.620 -1.095 -35.677 1.00 98.12 235 ALA A O 1
ATOM 1859 N N . ASP A 1 236 ? 15.285 -1.143 -33.456 1.00 98.31 236 ASP A N 1
ATOM 1860 C CA . ASP A 1 236 ? 16.681 -1.424 -33.109 1.00 98.31 236 ASP A CA 1
ATOM 1861 C C . ASP A 1 236 ? 17.130 -2.798 -33.611 1.00 98.31 236 ASP A C 1
ATOM 1863 O O . ASP A 1 236 ? 18.256 -2.959 -34.089 1.00 98.31 236 ASP A O 1
ATOM 1867 N N . ARG A 1 237 ? 16.246 -3.799 -33.559 1.00 98.00 237 ARG A N 1
ATOM 1868 C CA . ARG A 1 237 ? 16.507 -5.131 -34.119 1.00 98.00 237 ARG A CA 1
ATOM 1869 C C . ARG A 1 237 ? 16.707 -5.072 -35.630 1.00 98.00 237 ARG A C 1
ATOM 1871 O O . ARG A 1 237 ? 17.648 -5.678 -36.138 1.00 98.00 237 ARG A O 1
ATOM 1878 N N . GLN A 1 238 ? 15.859 -4.330 -36.344 1.00 98.00 238 GLN A N 1
ATOM 1879 C CA . GLN A 1 238 ? 15.993 -4.141 -37.791 1.00 98.00 238 GLN A CA 1
ATOM 1880 C C . GLN A 1 238 ? 17.286 -3.409 -38.150 1.00 98.00 238 GLN A C 1
ATOM 1882 O O . GLN A 1 238 ? 17.951 -3.767 -39.124 1.00 98.00 238 GLN A O 1
ATOM 1887 N N . ARG A 1 239 ? 17.663 -2.399 -37.360 1.00 98.00 239 ARG A N 1
ATOM 1888 C CA . ARG A 1 239 ? 18.919 -1.674 -37.548 1.00 98.00 239 ARG A CA 1
ATOM 1889 C C . ARG A 1 239 ? 20.127 -2.592 -37.374 1.00 98.00 239 ARG A C 1
ATOM 1891 O O . ARG A 1 239 ? 20.956 -2.640 -38.279 1.00 98.00 239 ARG A O 1
ATOM 1898 N N . ARG A 1 240 ? 20.186 -3.355 -36.277 1.00 97.88 240 ARG A N 1
ATOM 1899 C CA . ARG A 1 240 ? 21.269 -4.320 -36.023 1.00 97.88 240 ARG A CA 1
ATOM 1900 C C . ARG A 1 240 ? 21.380 -5.359 -37.133 1.00 97.88 240 ARG A C 1
ATOM 1902 O O . ARG A 1 240 ? 22.457 -5.528 -37.685 1.00 97.88 240 ARG A O 1
ATOM 1909 N N . ALA A 1 241 ? 20.262 -5.953 -37.551 1.00 97.75 241 ALA A N 1
ATOM 1910 C CA . ALA A 1 241 ? 20.256 -6.930 -38.641 1.00 97.75 241 ALA A CA 1
ATOM 1911 C C . ALA A 1 241 ? 20.784 -6.344 -39.965 1.00 97.75 241 ALA A C 1
ATOM 1913 O O . ALA A 1 241 ? 21.503 -7.012 -40.706 1.00 97.75 241 ALA A O 1
ATOM 1914 N N . ARG A 1 242 ? 20.460 -5.078 -40.268 1.00 97.62 242 ARG A N 1
ATOM 1915 C CA . ARG A 1 242 ? 20.980 -4.388 -41.458 1.00 97.62 242 ARG A CA 1
ATOM 1916 C C . ARG A 1 242 ? 22.487 -4.145 -41.363 1.00 97.62 242 ARG A C 1
ATOM 1918 O O . ARG A 1 242 ? 23.187 -4.326 -42.356 1.00 97.62 242 ARG A O 1
ATOM 1925 N N . GLU A 1 243 ? 22.969 -3.687 -40.213 1.00 97.25 243 GLU A N 1
ATOM 1926 C CA . GLU A 1 243 ? 24.392 -3.416 -39.985 1.00 97.25 243 GLU A CA 1
ATOM 1927 C C . GLU A 1 243 ? 25.216 -4.716 -40.016 1.00 97.25 243 GLU A C 1
ATOM 1929 O O . GLU A 1 243 ? 26.248 -4.760 -40.680 1.00 97.25 243 GLU A O 1
ATOM 1934 N N . GLU A 1 244 ? 24.714 -5.801 -39.421 1.00 97.38 244 GLU A N 1
ATOM 1935 C CA . GLU A 1 244 ? 25.318 -7.139 -39.487 1.00 97.38 244 GLU A CA 1
ATOM 1936 C C . GLU A 1 244 ? 25.402 -7.664 -40.927 1.00 97.38 244 GLU A C 1
ATOM 1938 O O . GLU A 1 244 ? 26.454 -8.143 -41.348 1.00 97.38 244 GLU A O 1
ATOM 1943 N N . ALA A 1 245 ? 24.330 -7.516 -41.715 1.00 96.94 245 ALA A N 1
ATOM 1944 C CA . ALA A 1 245 ? 24.326 -7.918 -43.122 1.00 96.94 245 ALA A CA 1
ATOM 1945 C C . ALA A 1 245 ? 25.337 -7.118 -43.962 1.00 96.94 245 ALA A C 1
ATOM 1947 O O . ALA A 1 245 ? 25.997 -7.682 -44.835 1.00 96.94 245 ALA A O 1
ATOM 1948 N N . ARG A 1 246 ? 25.488 -5.814 -43.689 1.00 96.88 246 ARG A N 1
ATOM 1949 C CA . ARG A 1 246 ? 26.498 -4.974 -44.352 1.00 96.88 246 ARG A CA 1
ATOM 1950 C C . ARG A 1 246 ? 27.915 -5.384 -43.981 1.00 96.88 246 ARG A C 1
ATOM 1952 O O . ARG A 1 246 ? 28.720 -5.587 -44.880 1.00 96.88 246 ARG A O 1
ATOM 1959 N N . ASN A 1 247 ? 28.190 -5.558 -42.691 1.00 97.12 247 ASN A N 1
ATOM 1960 C CA . ASN A 1 247 ? 29.502 -5.986 -42.216 1.00 97.12 247 ASN A CA 1
ATOM 1961 C C . ASN A 1 247 ? 29.881 -7.361 -42.789 1.00 97.12 247 ASN A C 1
ATOM 1963 O O . ASN A 1 247 ? 31.003 -7.564 -43.239 1.00 97.12 247 ASN A O 1
ATOM 1967 N N . SER A 1 248 ? 28.920 -8.290 -42.855 1.00 97.31 248 SER A N 1
ATOM 1968 C CA . SER A 1 248 ? 29.144 -9.586 -43.493 1.00 97.31 248 SER A CA 1
ATOM 1969 C C . SER A 1 248 ? 29.545 -9.428 -44.959 1.00 97.31 248 SER A C 1
ATOM 1971 O O . SER A 1 248 ? 30.490 -10.086 -45.375 1.00 97.31 248 SER A O 1
ATOM 1973 N N . LEU A 1 249 ? 28.886 -8.551 -45.722 1.00 95.56 249 LEU A N 1
ATOM 1974 C CA . LEU A 1 249 ? 29.215 -8.316 -47.131 1.00 95.56 249 LEU A CA 1
ATOM 1975 C C . LEU A 1 249 ? 30.570 -7.617 -47.324 1.00 95.56 249 LEU A C 1
ATOM 1977 O O . LEU A 1 249 ? 31.259 -7.930 -48.283 1.00 95.56 249 LEU A O 1
ATOM 1981 N N . GLU A 1 250 ? 30.961 -6.709 -46.428 1.00 94.94 250 GLU A N 1
ATOM 1982 C CA . GLU A 1 250 ? 32.284 -6.059 -46.454 1.00 94.94 250 GLU A CA 1
ATOM 1983 C C . GLU A 1 250 ? 33.429 -7.008 -46.068 1.00 94.94 250 GLU A C 1
ATOM 1985 O O . GLU A 1 250 ? 34.578 -6.765 -46.428 1.00 94.94 250 GLU A O 1
ATOM 1990 N N . SER A 1 251 ? 33.131 -8.079 -45.327 1.00 94.25 251 SER A N 1
ATOM 1991 C CA . SER A 1 251 ? 34.127 -9.071 -44.909 1.00 94.25 251 SER A CA 1
ATOM 1992 C C . SER A 1 251 ? 34.460 -10.137 -45.965 1.00 94.25 251 SER A C 1
ATOM 1994 O O . SER A 1 251 ? 35.450 -10.850 -45.788 1.00 94.25 251 SER A O 1
ATOM 1996 N N . PHE A 1 252 ? 33.647 -10.259 -47.024 1.00 82.69 252 PHE A N 1
ATOM 1997 C CA . PHE A 1 252 ? 33.867 -11.160 -48.167 1.00 82.69 252 PHE A CA 1
ATOM 1998 C C . PHE A 1 252 ? 34.685 -10.483 -49.270 1.00 82.69 252 PHE A C 1
ATOM 2000 O O . PHE A 1 252 ? 35.520 -11.194 -49.875 1.00 82.69 252 PHE A O 1
#

Sequence (252 aa):
AAFRGAALSHQFKVKEIKIKDITPYPIEVSYVSEPKESEDGNKLYNIILFNEYSAVESRKLMSFKHTSDFNFTLKYGNLSENVEKNFGPKDIIISKITGLADAIKRFEDTSSEKPKVKVTLQLSESGFVTSKDAVLTIEQQTFTDKVKTFFGVNGNKSDDSIKEVPFQEETTSSVNASDPNELNNTQISETESQKQTKKIETITLNLEIENAGIKPLGTEEKENSIRRLRAMDDADRQRRAREEARNSLESF

Foldseek 3Di:
DVLVVQVPDPVHDDDDDDDWFFDQFWKWKWFWADDDPPDPDIDIDIGTPAHGRRIAFWKKKFKHQDQAKTKIWIFTDPDDPVCVVPVAGGTFKMKTWDPSNVVVVVCPPAPWDRKIKIWMWHGHSVRRIDTDFIKIKIFGDDPVCVVVVVPDDDDDDDDPGMDIDDDDDPDDDDDDDDDDDDDDDDDDDDDDPPPPDGDMDMDTTDMDMDGPGDDDQDPVRVVVVVVVVVVVVVVVVVVVVVVVVVVVVVVD

InterPro domains:
  IPR013126 Heat shock protein 70 family [PTHR45639] (1-252)
  IPR029047 Heat shock protein 70kD, peptide-binding domain superfamily [G3DSA:2.60.34.10] (13-199)

Secondary structure (DSSP, 8-state):
-HHHHHHH-TT----------B-SS-EEEEEEPPPPTTSSSPPEEEEEEE-TTPBSSEEEEEEE--SS-EEEEEEE-S--HHHHTT----EEEEEEEE-HHHHHHTTTTS-BPPPEEEEEEEE-TTS-EEEEEEEEEEEB--GGGGGTTTS----------EEEE----------------------------------EEEEEPEEEEEE-SSPPPPHHHHHHHHHHHHHHHHHHHHHHHHHHHHHHHHT-

Organism: NCBI:txid94023